Protein AF-A0A8T5AQG6-F1 (afdb_monomer_lite)

Secondary structure (DSSP, 8-state):
--PEEEEEEEEE--SSS---HHHHHHHHHHHHHS----HHHHTTEEEETTTTEEEETTEEEEEEEEEETTTTEEEEEEEEE-TTGGG--HHHHHHHHHHHHHHHHHH-SEEEEEETTEEEEEEEEEE-TTSS---TTPEEEETTSSS-EEEEHHHHHHHHHHHTHHHHHHTS---EEEEEE-STTSS--HHHHHHHHHHTTTEEEEEEE-GGGHHHHHHH-S--SSEEEEEEE-HHHHHHHHHHHHHHHHHTT-EEEEEEHHHHHHTTTSHHHHHHHHHHHHHHTT--SSEEE--HHHHTT--EEEE-----TT---EEEEEE---TT------EEEESS---EEETTEEE--HHHHHHHHHHHHHHTT--

Sequence (371 aa):
MSSYKTSLYVSKVELPIFPTRASVRKGVWESLKEIKLSENVQESIKFIEKTQNVIFNDTIIAFSVREIPEEKYYLVSFFPYGENTSIWTKRDNIKAMNDVINFCDVLGNELDVIVEEGILHFNRQYLDSKHVIDISDWDVSFSSINPPEKRDLKSVLEELRRSGYNYVIEKVPKGKNFQIFTQTYLRDRGPIELLKQFLRRFGKVEGPKSLITARELGEKIYDKENTIFIFVENEKMLEAWYKNLKIFFDSNRIATQYVMDRTIYEKIKLPGIQANFILEVMTKLGLKPIQLRPPENIIDSDGFLCLSSIESTTRRLFGALFTYAKEGLEIEEEVQIYQDVEFSIHEGTLEIPAKDIGLLSEKISKLIGKG

Foldseek 3Di:
DDWAFFQKWKFADPFPDQDDQVQQVVLQLVLLVPQDADPVQVVQWDADVVQSWIAGPNWIKDWHWDADVVRRMIMIGIATDDPCPVPQDPVNRVVNRVRSSVVVVRVPQWTWGQGPRGITIIGGDIHDPVNDDPLQQWWKWQVQAVPTDIGGPVVVVVVCVVVNLVSLVVLFAAAAEEAEEEPVPQPPCPLVVLVVVLCVVRHHYDDHDYPVCPLVVLVVDPPQLRYEYEYEEAPVVCVVSVPVVVVSCVVSLHHYHYDYSCCSVPPCVPSVSSSVRSCSSCVSSVHRRIDIGGDPVCQVPDFDQDADPDPDPPDPWRFGQGDHDDPPDPDDRDTDTDPPFDWDQDPNDIDTPPVRVVVVVVVVCVVVVPD

Radius of gyration: 27.0 Å; chains: 1; bounding box: 70×44×73 Å

pLDDT: mean 76.33, std 18.09, range [32.91, 96.56]

Structure (mmCIF, N/CA/C/O backbone):
data_AF-A0A8T5AQG6-F1
#
_entry.id   AF-A0A8T5AQG6-F1
#
loop_
_atom_site.group_PDB
_atom_site.id
_atom_site.type_symbol
_atom_site.label_atom_id
_atom_site.label_alt_id
_atom_site.label_comp_id
_atom_site.label_asym_id
_atom_site.label_entity_id
_atom_site.label_seq_id
_atom_site.pdbx_PDB_ins_code
_atom_site.Cartn_x
_atom_site.Cartn_y
_atom_site.Cartn_z
_atom_site.occupancy
_atom_site.B_iso_or_equiv
_atom_site.auth_seq_id
_atom_site.auth_comp_id
_atom_site.auth_asym_id
_atom_site.auth_atom_id
_atom_site.pdbx_PDB_model_num
ATOM 1 N N . MET A 1 1 ? -15.071 -20.548 20.346 1.00 47.03 1 MET A N 1
ATOM 2 C CA . MET A 1 1 ? -14.730 -19.675 19.203 1.00 47.03 1 MET A CA 1
ATOM 3 C C . MET A 1 1 ? -13.599 -18.768 19.653 1.00 47.03 1 MET A C 1
ATOM 5 O O . MET A 1 1 ? -13.740 -18.164 20.706 1.00 47.03 1 MET A O 1
ATOM 9 N N . SER A 1 2 ? -12.457 -18.760 18.964 1.00 52.31 2 SER A N 1
ATOM 10 C CA . SER A 1 2 ? -11.316 -17.917 19.345 1.00 52.31 2 SER A CA 1
ATOM 11 C C . SER A 1 2 ? -11.540 -16.495 18.838 1.00 52.31 2 SER A C 1
ATOM 13 O O . SER A 1 2 ? -11.579 -16.286 17.627 1.00 52.31 2 SER A O 1
ATOM 15 N N . SER A 1 3 ? -11.705 -15.535 19.742 1.00 65.25 3 SER A N 1
ATOM 16 C CA . SER A 1 3 ? -11.700 -14.117 19.398 1.00 65.25 3 SER A CA 1
ATOM 17 C C . SER A 1 3 ? -10.257 -13.631 19.222 1.00 65.25 3 SER A C 1
ATOM 19 O O . SER A 1 3 ? -9.355 -14.002 19.980 1.00 65.25 3 SER A O 1
ATOM 21 N N . TYR A 1 4 ? -10.009 -12.833 18.187 1.00 70.56 4 TYR A N 1
ATOM 22 C CA . TYR A 1 4 ? -8.706 -12.232 17.943 1.00 70.56 4 TYR A CA 1
ATOM 23 C C . TYR A 1 4 ? -8.518 -11.041 18.878 1.00 70.56 4 TYR A C 1
ATOM 25 O O . TYR A 1 4 ? -9.300 -10.087 18.881 1.00 70.56 4 TYR A O 1
ATOM 33 N N . LYS A 1 5 ? -7.451 -11.110 19.675 1.00 77.19 5 LYS A N 1
ATOM 34 C CA . LYS A 1 5 ? -7.019 -10.031 20.560 1.00 77.19 5 LYS A CA 1
ATOM 35 C C . LYS A 1 5 ? -6.560 -8.843 19.718 1.00 77.19 5 LYS A C 1
ATOM 37 O O . LYS A 1 5 ? -5.723 -9.013 18.833 1.00 77.19 5 LYS A O 1
ATOM 42 N N . THR A 1 6 ? -7.070 -7.650 20.006 1.00 79.38 6 THR A N 1
ATOM 43 C CA . THR A 1 6 ? -6.634 -6.416 19.332 1.00 79.38 6 THR A CA 1
ATOM 44 C C . THR A 1 6 ? -5.791 -5.553 20.265 1.00 79.38 6 THR A C 1
ATOM 46 O O . THR A 1 6 ? -5.700 -5.828 21.457 1.00 79.38 6 THR A O 1
ATOM 49 N N . SER A 1 7 ? -5.174 -4.499 19.748 1.00 86.56 7 SER A N 1
ATOM 50 C CA . SER A 1 7 ? -4.561 -3.435 20.551 1.00 86.56 7 SER A CA 1
ATOM 51 C C . SER A 1 7 ? -5.432 -2.172 20.600 1.00 86.56 7 SER A C 1
ATOM 53 O O . SER A 1 7 ? -4.920 -1.078 20.835 1.00 86.56 7 SER A O 1
ATOM 55 N N . LEU A 1 8 ? -6.738 -2.317 20.334 1.00 86.69 8 LEU A N 1
ATOM 56 C CA . LEU A 1 8 ? -7.714 -1.235 20.249 1.00 86.69 8 LEU A CA 1
ATOM 57 C C . LEU A 1 8 ? -8.625 -1.237 21.474 1.00 86.69 8 LEU A C 1
ATOM 59 O O . LEU A 1 8 ? -9.225 -2.253 21.817 1.00 86.69 8 LEU A O 1
ATOM 63 N N . TYR A 1 9 ? -8.786 -0.064 22.064 1.00 90.81 9 TYR A N 1
ATOM 64 C CA . TYR A 1 9 ? -9.699 0.214 23.154 1.00 90.81 9 TYR A CA 1
ATOM 65 C C . TYR A 1 9 ? -10.684 1.302 22.735 1.00 90.81 9 TYR A C 1
ATOM 67 O O . TYR A 1 9 ? -10.302 2.260 22.061 1.00 90.81 9 TYR A O 1
ATOM 75 N N . VAL A 1 10 ? -11.944 1.166 23.141 1.00 90.50 10 VAL A N 1
ATOM 76 C CA . VAL A 1 10 ? -13.032 2.070 22.749 1.00 90.50 10 VAL A CA 1
ATOM 77 C C . VAL A 1 10 ? -13.800 2.523 23.980 1.00 90.50 10 VAL A C 1
ATOM 79 O O . VAL A 1 10 ? -14.201 1.695 24.794 1.00 90.50 10 VAL A O 1
ATOM 82 N N . SER A 1 11 ? -14.026 3.829 24.095 1.00 95.50 11 SER A N 1
ATOM 83 C CA . SER A 1 11 ? -14.879 4.430 25.123 1.00 95.50 11 SER A CA 1
ATOM 84 C C . SER A 1 11 ? -15.993 5.210 24.449 1.00 95.50 11 SER A C 1
ATOM 86 O O . SER A 1 11 ? -15.719 6.073 23.614 1.00 95.50 11 SER A O 1
ATOM 88 N N . LYS A 1 12 ? -17.242 4.958 24.844 1.00 94.00 12 LYS A N 1
ATOM 89 C CA . LYS A 1 12 ? -18.345 5.886 24.576 1.00 94.00 12 LYS A CA 1
ATOM 90 C C . LYS A 1 12 ? -18.238 7.050 25.559 1.00 94.00 12 LYS A C 1
ATOM 92 O O . LYS A 1 12 ? -17.907 6.844 26.724 1.00 94.00 12 LYS A O 1
ATOM 97 N N . VAL A 1 13 ? -18.462 8.271 25.097 1.00 91.31 13 VAL A N 1
ATOM 98 C CA . VAL A 1 13 ? -18.386 9.483 25.910 1.00 91.31 13 VAL A CA 1
ATOM 99 C C . VAL A 1 13 ? -19.766 9.770 26.473 1.00 91.31 13 VAL A C 1
ATOM 101 O O . VAL A 1 13 ? -20.654 10.272 25.783 1.00 91.31 13 VAL A O 1
ATOM 104 N N . GLU A 1 14 ? -19.927 9.442 27.750 1.00 91.12 14 GLU A N 1
ATOM 105 C CA . GLU A 1 14 ? -21.141 9.712 28.531 1.00 91.12 14 GLU A CA 1
ATOM 106 C C . GLU A 1 14 ? -21.022 10.996 29.367 1.00 91.12 14 GLU A C 1
ATOM 108 O O . GLU A 1 14 ? -21.952 11.381 30.074 1.00 91.12 14 GLU A O 1
ATOM 113 N N . LEU A 1 15 ? -19.883 11.686 29.263 1.00 89.94 15 LEU A N 1
ATOM 114 C CA . LEU A 1 15 ? -19.614 12.920 29.989 1.00 89.94 15 LEU A CA 1
ATOM 115 C C . LEU A 1 15 ? -20.463 14.092 29.454 1.00 89.94 15 LEU A C 1
ATOM 117 O O . LEU A 1 15 ? -20.756 14.147 28.254 1.00 89.94 15 LEU A O 1
ATOM 121 N N . PRO A 1 16 ? -20.830 15.066 30.314 1.00 86.94 16 PRO A N 1
ATOM 122 C CA . PRO A 1 16 ? -21.626 16.230 29.909 1.00 86.94 16 PRO A CA 1
ATOM 123 C C . PRO A 1 16 ? -20.938 17.098 28.851 1.00 86.94 16 PRO A C 1
ATOM 125 O O . PRO A 1 16 ? -21.599 17.712 28.015 1.00 86.94 16 PRO A O 1
ATOM 128 N N . ILE A 1 17 ? -19.607 17.149 28.907 1.00 89.81 17 ILE A N 1
ATOM 129 C CA . ILE A 1 17 ? -18.745 17.869 27.978 1.00 89.81 17 ILE A CA 1
ATOM 130 C C . ILE A 1 17 ? -17.865 16.831 27.295 1.00 89.81 17 ILE A C 1
ATOM 132 O O . ILE A 1 17 ? -17.300 15.964 27.959 1.00 89.81 17 ILE A O 1
ATOM 136 N N . PHE A 1 18 ? -17.765 16.916 25.970 1.00 89.94 18 PHE A N 1
ATOM 137 C CA . PHE A 1 18 ? -16.863 16.067 25.204 1.00 89.94 18 PHE A CA 1
ATOM 138 C C . PHE A 1 18 ? -15.417 16.525 25.471 1.00 89.94 18 PHE A C 1
ATOM 140 O O . PHE A 1 18 ? -15.099 17.666 25.121 1.00 89.94 18 PHE A O 1
ATOM 147 N N . PRO A 1 19 ? -14.560 15.699 26.106 1.00 92.12 19 PRO A N 1
ATOM 148 C CA . PRO A 1 19 ? -13.190 16.094 26.429 1.00 92.12 19 PRO A CA 1
ATOM 149 C C . PRO A 1 19 ? -12.399 16.440 25.170 1.00 92.12 19 PRO A C 1
ATOM 151 O O . PRO A 1 19 ? -12.759 16.037 24.071 1.00 92.12 19 PRO A O 1
ATOM 154 N N . THR A 1 20 ? -11.285 17.156 25.302 1.00 92.19 20 THR A N 1
ATOM 155 C CA . THR A 1 20 ? -10.389 17.355 24.151 1.00 92.19 20 THR A CA 1
ATOM 156 C C . THR A 1 20 ? -9.493 16.136 23.935 1.00 92.19 20 THR A C 1
ATOM 158 O O . THR A 1 20 ? -8.996 15.539 24.893 1.00 92.19 20 THR A O 1
ATOM 161 N N . ARG A 1 21 ? -9.148 15.822 22.678 1.00 90.56 21 ARG A N 1
ATOM 162 C CA . ARG A 1 21 ? -8.172 14.763 22.350 1.00 90.56 21 ARG A CA 1
ATOM 163 C C . ARG A 1 21 ? -6.853 14.876 23.125 1.00 90.56 21 ARG A C 1
ATOM 165 O O . ARG A 1 21 ? -6.252 13.861 23.472 1.00 90.56 21 ARG A O 1
ATOM 172 N N . ALA A 1 22 ? -6.378 16.098 23.377 1.00 91.75 22 ALA A N 1
ATOM 173 C CA . ALA A 1 22 ? -5.156 16.341 24.144 1.00 91.75 22 ALA A CA 1
ATOM 174 C C . ALA A 1 22 ? -5.314 15.947 25.623 1.00 91.75 22 ALA A C 1
ATOM 176 O O . ALA A 1 22 ? -4.415 15.309 26.172 1.00 91.75 22 ALA A O 1
ATOM 177 N N . SER A 1 23 ? -6.462 16.275 26.229 1.00 94.38 23 SER A N 1
ATOM 178 C CA . SER A 1 23 ? -6.827 15.860 27.589 1.00 94.38 23 SER A CA 1
ATOM 179 C C . SER A 1 23 ? -6.867 14.335 27.697 1.00 94.38 23 SER A C 1
ATOM 181 O O . SER A 1 23 ? -6.149 13.758 28.511 1.00 94.38 23 SER A O 1
ATOM 183 N N . VAL A 1 24 ? -7.575 13.666 26.778 1.00 94.19 24 VAL A N 1
ATOM 184 C CA . VAL A 1 24 ? -7.670 12.195 26.752 1.00 94.19 24 VAL A CA 1
ATOM 185 C C . VAL A 1 24 ? -6.303 11.545 26.548 1.00 94.19 24 VAL A C 1
ATOM 187 O O . VAL A 1 24 ? -5.961 10.606 27.257 1.00 94.19 24 VAL A O 1
ATOM 190 N N . ARG A 1 25 ? -5.473 12.054 25.627 1.00 94.44 25 ARG A N 1
ATOM 191 C CA . ARG A 1 25 ? -4.113 11.528 25.414 1.00 94.44 25 ARG A CA 1
ATOM 192 C C . ARG A 1 25 ? -3.256 11.624 26.675 1.00 94.44 25 ARG A C 1
ATOM 194 O O . ARG A 1 25 ? -2.528 10.680 26.978 1.00 94.44 25 ARG A O 1
ATOM 201 N N . LYS A 1 26 ? -3.325 12.750 27.388 1.00 94.69 26 LYS A N 1
ATOM 202 C CA . LYS A 1 26 ? -2.622 12.926 28.661 1.00 94.69 26 LYS A CA 1
ATOM 203 C C . LYS A 1 26 ? -3.157 11.953 29.712 1.00 94.69 26 LYS A C 1
ATOM 205 O O . LYS A 1 26 ? -2.353 11.282 30.342 1.00 94.69 26 LYS A O 1
ATOM 210 N N . GLY A 1 27 ? -4.478 11.835 29.843 1.00 95.31 27 GLY A N 1
ATOM 211 C CA . GLY A 1 27 ? -5.114 10.891 30.760 1.00 95.31 27 GLY A CA 1
ATOM 212 C C . GLY A 1 27 ? -4.666 9.452 30.504 1.00 95.31 27 GLY A C 1
ATOM 213 O O . GLY A 1 27 ? -4.235 8.786 31.434 1.00 95.31 27 GLY A O 1
ATOM 214 N N . VAL A 1 28 ? -4.661 9.000 29.241 1.00 95.06 28 VAL A N 1
ATOM 215 C CA . VAL A 1 28 ? -4.150 7.668 28.868 1.00 95.06 28 VAL A CA 1
ATOM 216 C C . VAL A 1 28 ? -2.712 7.494 29.353 1.00 95.06 28 VAL A C 1
ATOM 218 O O . VAL A 1 28 ? -2.409 6.484 29.973 1.00 95.06 28 VAL A O 1
ATOM 221 N N . TRP A 1 29 ? -1.829 8.471 29.114 1.00 95.62 29 TRP A N 1
ATOM 222 C CA . TRP A 1 29 ? -0.434 8.392 29.564 1.00 95.62 29 TRP A CA 1
ATOM 223 C C . TRP A 1 29 ? -0.300 8.252 31.084 1.00 95.62 29 TRP A C 1
ATOM 225 O O . TRP A 1 29 ? 0.496 7.442 31.552 1.00 95.62 29 TRP A O 1
ATOM 235 N N . GLU A 1 30 ? -1.074 9.019 31.851 1.00 93.31 30 GLU A N 1
ATOM 236 C CA . GLU A 1 30 ? -1.067 8.923 33.312 1.00 93.31 30 GLU A CA 1
ATOM 237 C C . GLU A 1 30 ? -1.616 7.569 33.784 1.00 93.31 30 GLU A C 1
ATOM 239 O O . GLU A 1 30 ? -0.948 6.891 34.563 1.00 93.31 30 GLU A O 1
ATOM 244 N N . SER A 1 31 ? -2.735 7.102 33.218 1.00 91.44 31 SER A N 1
ATOM 245 C CA . SER A 1 31 ? -3.301 5.783 33.525 1.00 91.44 31 SER A CA 1
ATOM 246 C C . SER A 1 31 ? -2.310 4.646 33.264 1.00 91.44 31 SER A C 1
ATOM 248 O O . SER A 1 31 ? -2.243 3.706 34.050 1.00 91.44 31 SER A O 1
ATOM 250 N N . LEU A 1 32 ? -1.494 4.731 32.203 1.00 91.00 32 LEU A N 1
ATOM 251 C CA . LEU A 1 32 ? -0.461 3.728 31.914 1.00 91.00 32 LEU A CA 1
ATOM 252 C C . LEU A 1 32 ? 0.620 3.648 33.002 1.00 91.00 32 LEU A C 1
ATOM 254 O O . LEU A 1 32 ? 1.150 2.566 33.250 1.00 91.00 32 LEU A O 1
ATOM 258 N N . LYS A 1 33 ? 0.961 4.770 33.645 1.00 87.44 33 LYS A N 1
ATOM 259 C CA . LYS A 1 33 ? 1.972 4.816 34.715 1.00 87.44 33 LYS A CA 1
ATOM 260 C C . LYS A 1 33 ? 1.443 4.290 36.048 1.00 87.44 33 LYS A C 1
ATOM 262 O O . LYS A 1 33 ? 2.229 3.839 36.877 1.00 87.44 33 LYS A O 1
ATOM 267 N N . GLU A 1 34 ? 0.131 4.344 36.247 1.00 81.88 34 GLU A N 1
ATOM 268 C CA . GLU A 1 34 ? -0.536 3.925 37.483 1.00 81.88 34 GLU A CA 1
ATOM 269 C C . GLU A 1 34 ? -0.945 2.444 37.492 1.00 81.88 34 GLU A C 1
ATOM 271 O O . GLU A 1 34 ? -1.452 1.952 38.506 1.00 81.88 34 GLU A O 1
ATOM 276 N N . ILE A 1 35 ? -0.713 1.708 36.396 1.00 75.44 35 ILE A N 1
ATOM 277 C CA . ILE A 1 35 ? -1.073 0.289 36.302 1.00 75.44 35 ILE A CA 1
ATOM 278 C C . ILE A 1 35 ? -0.371 -0.496 37.417 1.00 75.44 35 ILE A C 1
ATOM 280 O O . ILE A 1 35 ? 0.857 -0.591 37.479 1.00 75.44 35 ILE A O 1
ATOM 284 N N . LYS A 1 36 ? -1.175 -1.107 38.293 1.00 64.31 36 LYS A N 1
ATOM 285 C CA . LYS A 1 36 ? -0.692 -2.012 39.339 1.00 64.31 36 LYS A CA 1
ATOM 286 C C . LYS A 1 36 ? -0.349 -3.358 38.717 1.00 64.31 36 LYS A C 1
ATOM 288 O O . LYS A 1 36 ? -1.238 -4.128 38.364 1.00 64.31 36 LYS A O 1
ATOM 293 N N . LEU A 1 37 ? 0.941 -3.641 38.608 1.00 66.06 37 LEU A N 1
ATOM 294 C CA . LEU A 1 37 ? 1.459 -4.877 38.031 1.00 66.06 37 LEU A CA 1
ATOM 295 C C . LEU A 1 37 ? 2.129 -5.730 39.103 1.00 66.06 37 LEU A C 1
ATOM 297 O O . LEU A 1 37 ? 2.556 -5.224 40.138 1.00 66.06 37 LEU A O 1
ATOM 301 N N . SER A 1 38 ? 2.216 -7.039 38.865 1.00 60.12 38 SER A N 1
ATOM 302 C CA . SER A 1 38 ? 3.092 -7.890 39.671 1.00 60.12 38 SER A CA 1
ATOM 303 C C . SER A 1 38 ? 4.549 -7.460 39.466 1.00 60.12 38 SER A C 1
ATOM 305 O O . SER A 1 38 ? 4.914 -7.041 38.366 1.00 60.12 38 SER A O 1
ATOM 307 N N . GLU A 1 39 ? 5.383 -7.576 40.505 1.00 57.91 39 GLU A N 1
ATOM 308 C CA . GLU A 1 39 ? 6.776 -7.082 40.498 1.00 57.91 39 GLU A CA 1
ATOM 309 C C . GLU A 1 39 ? 7.557 -7.539 39.248 1.00 57.91 39 GLU A C 1
ATOM 311 O O . GLU A 1 39 ? 8.177 -6.723 38.569 1.00 57.91 39 GLU A O 1
ATOM 316 N N . ASN A 1 40 ? 7.407 -8.807 38.845 1.00 58.62 40 ASN A N 1
ATOM 317 C CA . ASN A 1 40 ? 8.068 -9.377 37.660 1.00 58.62 40 ASN A CA 1
ATOM 318 C C . ASN A 1 40 ? 7.657 -8.717 36.324 1.00 58.62 40 ASN A C 1
ATOM 320 O O . ASN A 1 40 ? 8.445 -8.658 35.382 1.00 58.62 40 ASN A O 1
ATOM 324 N N . VAL A 1 41 ? 6.412 -8.247 36.204 1.00 63.72 41 VAL A N 1
ATOM 325 C CA . VAL A 1 41 ? 5.905 -7.594 34.983 1.00 63.72 41 VAL A CA 1
ATOM 326 C C . VAL A 1 41 ? 6.256 -6.106 34.989 1.00 63.72 41 VAL A C 1
ATOM 328 O O . VAL A 1 41 ? 6.530 -5.529 33.938 1.00 63.72 41 VAL A O 1
ATOM 331 N N . GLN A 1 42 ? 6.321 -5.500 36.175 1.00 62.28 42 GLN A N 1
ATOM 332 C CA . GLN A 1 42 ? 6.695 -4.102 36.350 1.00 62.28 42 GLN A CA 1
ATOM 333 C C . GLN A 1 42 ? 8.152 -3.836 35.938 1.00 62.28 42 GLN A C 1
ATOM 335 O O . GLN A 1 42 ? 8.424 -2.827 35.292 1.00 62.28 42 GLN A O 1
ATOM 340 N N . GLU A 1 43 ? 9.074 -4.771 36.197 1.00 62.53 43 GLU A N 1
ATOM 341 C CA . GLU A 1 43 ? 10.467 -4.689 35.716 1.00 62.53 43 GLU A CA 1
ATOM 342 C C . GLU A 1 43 ? 10.592 -4.732 34.180 1.00 62.53 43 GLU A C 1
ATOM 344 O O . GLU A 1 43 ? 11.587 -4.270 33.612 1.00 62.53 43 GLU A O 1
ATOM 349 N N . SER A 1 44 ? 9.571 -5.255 33.494 1.00 71.88 44 SER A N 1
ATOM 350 C CA . SER A 1 44 ? 9.547 -5.429 32.036 1.00 71.88 44 SER A CA 1
ATOM 351 C C . SER A 1 44 ? 9.027 -4.199 31.281 1.00 71.88 44 SER A C 1
ATOM 353 O O . SER A 1 44 ? 9.088 -4.175 30.049 1.00 71.88 44 SER A O 1
ATOM 355 N N . ILE A 1 45 ? 8.518 -3.185 31.994 1.00 85.88 45 ILE A N 1
ATOM 356 C CA . ILE A 1 45 ? 7.930 -1.970 31.418 1.00 85.88 45 ILE A CA 1
ATOM 357 C C . ILE A 1 45 ? 8.793 -0.756 31.756 1.00 85.88 45 ILE A C 1
ATOM 359 O O . ILE A 1 45 ? 9.090 -0.481 32.915 1.00 85.88 45 ILE A O 1
ATOM 363 N N . LYS A 1 46 ? 9.167 0.019 30.734 1.00 89.44 46 LYS A N 1
ATOM 364 C CA . LYS A 1 46 ? 9.834 1.321 30.911 1.00 89.44 46 LYS A CA 1
ATOM 365 C C . LYS A 1 46 ? 9.058 2.412 30.191 1.00 89.44 46 LYS A C 1
ATOM 367 O O . LYS A 1 46 ? 8.500 2.175 29.126 1.00 89.44 46 LYS A O 1
ATOM 372 N N . PHE A 1 47 ? 9.077 3.624 30.731 1.00 90.62 47 PHE A N 1
ATOM 373 C CA . PHE A 1 47 ? 8.381 4.774 30.157 1.00 90.62 47 PHE A CA 1
ATOM 374 C C . PHE A 1 47 ? 9.381 5.778 29.573 1.00 90.62 47 PHE A C 1
ATOM 376 O O . PHE A 1 47 ? 10.357 6.155 30.222 1.00 90.62 47 PHE A O 1
ATOM 383 N N . ILE A 1 48 ? 9.142 6.220 28.337 1.00 90.44 48 ILE A N 1
ATOM 384 C CA . ILE A 1 48 ? 9.899 7.280 27.664 1.00 90.44 48 ILE A CA 1
ATOM 385 C C . ILE A 1 48 ? 9.060 8.562 27.705 1.00 90.44 48 ILE A C 1
ATOM 387 O O . ILE A 1 48 ? 8.297 8.844 26.782 1.00 90.44 48 ILE A O 1
ATOM 391 N N . GLU A 1 49 ? 9.219 9.358 28.765 1.00 88.50 49 GLU A N 1
ATOM 392 C CA . GLU A 1 49 ? 8.401 10.560 29.025 1.00 88.50 49 GLU A CA 1
ATOM 393 C C . GLU A 1 49 ? 8.388 11.558 27.859 1.00 88.50 49 GLU A C 1
ATOM 395 O O . GLU A 1 49 ? 7.337 12.069 27.479 1.00 88.50 49 GLU A O 1
ATOM 400 N N . LYS A 1 50 ? 9.548 11.799 27.231 1.00 87.44 50 LYS A N 1
ATOM 401 C CA . LYS A 1 50 ? 9.686 12.790 26.149 1.00 87.44 50 LYS A CA 1
ATOM 402 C C . LYS A 1 50 ? 8.764 12.504 24.961 1.00 87.44 50 LYS A C 1
ATOM 404 O O . LYS A 1 50 ? 8.306 13.437 24.308 1.00 87.44 50 LYS A O 1
ATOM 409 N N . THR A 1 51 ? 8.541 11.230 24.654 1.00 85.56 51 THR A N 1
ATOM 410 C CA . THR A 1 51 ? 7.745 10.798 23.498 1.00 85.56 51 THR A CA 1
ATOM 411 C C . THR A 1 51 ? 6.426 10.148 23.899 1.00 85.56 51 THR A C 1
ATOM 413 O O . THR A 1 51 ? 5.644 9.811 23.016 1.00 85.56 51 THR A O 1
ATOM 416 N N . GLN A 1 52 ? 6.169 9.986 25.203 1.00 89.94 52 GLN A N 1
ATOM 417 C CA . GLN A 1 52 ? 5.046 9.219 25.748 1.00 89.94 52 GLN A CA 1
ATOM 418 C C . GLN A 1 52 ? 4.962 7.809 25.142 1.00 89.94 52 GLN A C 1
ATOM 420 O O . GLN A 1 52 ? 3.900 7.362 24.711 1.00 89.94 52 GLN A O 1
ATOM 425 N N . ASN A 1 53 ? 6.106 7.126 25.065 1.00 92.19 53 ASN A N 1
ATOM 426 C CA . ASN A 1 53 ? 6.180 5.745 24.589 1.00 92.19 53 ASN A CA 1
ATOM 427 C C . ASN A 1 53 ? 6.456 4.792 25.749 1.00 92.19 53 ASN A C 1
ATOM 429 O O . ASN A 1 53 ? 7.125 5.152 26.718 1.00 92.19 53 ASN A O 1
ATOM 433 N N . VAL A 1 54 ? 6.006 3.554 25.603 1.00 92.00 54 VAL A N 1
ATOM 434 C CA . VAL A 1 54 ? 6.293 2.453 26.523 1.00 92.00 54 VAL A CA 1
ATOM 435 C C . VAL A 1 54 ? 7.350 1.547 25.895 1.00 92.00 54 VAL A C 1
ATOM 437 O O . VAL A 1 54 ? 7.351 1.355 24.688 1.00 92.00 54 VAL A O 1
ATOM 440 N N . ILE A 1 55 ? 8.265 0.986 26.675 1.00 91.81 55 ILE A N 1
ATOM 441 C CA . ILE A 1 55 ? 9.142 -0.109 26.251 1.00 91.81 55 ILE A CA 1
ATOM 442 C C . ILE A 1 55 ? 8.659 -1.370 26.955 1.00 91.81 55 ILE A C 1
ATOM 444 O O . ILE A 1 55 ? 8.597 -1.383 28.182 1.00 91.81 55 ILE A O 1
ATOM 448 N N . PHE A 1 56 ? 8.357 -2.412 26.185 1.00 91.00 56 PHE A N 1
ATOM 449 C CA . PHE A 1 56 ? 7.948 -3.725 26.678 1.00 91.00 56 PHE A CA 1
ATOM 450 C C . PHE A 1 56 ? 8.655 -4.817 25.867 1.00 91.00 56 PHE A C 1
ATOM 452 O O . PHE A 1 56 ? 8.588 -4.803 24.639 1.00 91.00 56 PHE A O 1
ATOM 459 N N . ASN A 1 57 ? 9.363 -5.743 26.526 1.00 88.62 57 ASN A N 1
ATOM 460 C CA . ASN A 1 57 ? 10.168 -6.794 25.869 1.00 88.62 57 ASN A CA 1
ATOM 461 C C . ASN A 1 57 ? 11.117 -6.267 24.766 1.00 88.62 57 ASN A C 1
ATOM 463 O O . ASN A 1 57 ? 11.235 -6.851 23.681 1.00 88.62 57 ASN A O 1
ATOM 467 N N . ASP A 1 58 ? 11.772 -5.132 25.033 1.00 86.56 58 ASP A N 1
ATOM 468 C CA . ASP A 1 58 ? 12.635 -4.381 24.101 1.00 86.56 58 ASP A CA 1
ATOM 469 C C . ASP A 1 58 ? 11.925 -3.783 22.871 1.00 86.56 58 ASP A C 1
ATOM 471 O O . ASP A 1 58 ? 12.567 -3.165 22.021 1.00 86.56 58 ASP A O 1
ATOM 475 N N . THR A 1 59 ? 10.604 -3.921 22.771 1.00 88.00 59 THR A N 1
ATOM 476 C CA . THR A 1 59 ? 9.786 -3.272 21.746 1.00 88.00 59 THR A CA 1
ATOM 477 C C . THR A 1 59 ? 9.297 -1.927 22.277 1.00 88.00 59 THR A C 1
ATOM 479 O O . THR A 1 59 ? 8.684 -1.851 23.341 1.00 88.00 59 THR A O 1
ATOM 482 N N . ILE A 1 60 ? 9.558 -0.848 21.535 1.00 91.44 60 ILE A N 1
ATOM 483 C CA . ILE A 1 60 ? 8.957 0.456 21.825 1.00 91.44 60 ILE A CA 1
ATOM 484 C C . ILE A 1 60 ? 7.517 0.423 21.307 1.00 91.44 60 ILE A C 1
ATOM 486 O O . ILE A 1 60 ? 7.267 0.071 20.157 1.00 91.44 60 ILE A O 1
ATOM 490 N N . ILE A 1 61 ? 6.569 0.793 22.152 1.00 90.88 61 ILE A N 1
ATOM 491 C CA . ILE A 1 61 ? 5.137 0.826 21.893 1.00 90.88 61 ILE A CA 1
ATOM 492 C C . ILE A 1 61 ? 4.691 2.279 22.001 1.00 90.88 61 ILE A C 1
ATOM 494 O O . ILE A 1 61 ? 4.871 2.931 23.033 1.00 90.88 61 ILE A O 1
ATOM 498 N N . ALA A 1 62 ? 4.108 2.784 20.923 1.00 89.31 62 ALA A N 1
ATOM 499 C CA . ALA A 1 62 ? 3.431 4.069 20.905 1.00 89.31 62 ALA A CA 1
ATOM 500 C C . ALA A 1 62 ? 1.916 3.855 20.972 1.00 89.31 62 ALA A C 1
ATOM 502 O O . ALA A 1 62 ? 1.405 2.761 20.713 1.00 89.31 62 ALA A O 1
ATOM 503 N N . PHE A 1 63 ? 1.189 4.921 21.298 1.00 91.00 63 PHE A N 1
ATOM 504 C CA . PHE A 1 63 ? -0.266 4.915 21.259 1.00 91.00 63 PHE A CA 1
ATOM 505 C C . PHE A 1 63 ? -0.821 6.154 20.560 1.00 91.00 63 PHE A C 1
ATOM 507 O O . PHE A 1 63 ? -0.228 7.241 20.575 1.00 91.00 63 PHE A O 1
ATOM 514 N N . SER A 1 64 ? -1.988 5.980 19.950 1.00 87.00 64 SER A N 1
ATOM 515 C CA . SER A 1 64 ? -2.769 7.041 19.319 1.00 87.00 64 SER A CA 1
ATOM 516 C C . SER A 1 64 ? -4.125 7.151 19.996 1.00 87.00 64 SER A C 1
ATOM 518 O O . SER A 1 64 ? -4.687 6.143 20.417 1.00 87.00 64 SER A O 1
ATOM 520 N N . VAL A 1 65 ? -4.634 8.380 20.074 1.00 84.56 65 VAL A N 1
ATOM 521 C CA . VAL A 1 65 ? -5.988 8.683 20.539 1.00 84.56 65 VAL A CA 1
ATOM 522 C C . VAL A 1 65 ? -6.734 9.342 19.390 1.00 84.56 65 VAL A C 1
ATOM 524 O O . VAL A 1 65 ? -6.263 10.342 18.845 1.00 84.56 65 VAL A O 1
ATOM 527 N N . ARG A 1 66 ? -7.890 8.792 19.023 1.00 79.62 66 ARG A N 1
ATOM 528 C CA . ARG A 1 66 ? -8.767 9.324 17.975 1.00 79.62 66 ARG A CA 1
ATOM 529 C C . ARG A 1 66 ? -10.152 9.581 18.549 1.00 79.62 66 ARG A C 1
ATOM 531 O O . ARG A 1 66 ? -10.665 8.752 19.289 1.00 79.62 66 ARG A O 1
ATOM 538 N N . GLU A 1 67 ? -10.741 10.711 18.188 1.00 81.19 67 GLU A N 1
ATOM 539 C CA . GLU A 1 67 ? -12.125 11.049 18.521 1.00 81.19 67 GLU A CA 1
ATOM 540 C C . GLU A 1 67 ? -13.044 10.825 17.323 1.00 81.19 67 GLU A C 1
ATOM 542 O O . GLU A 1 67 ? -12.630 11.014 16.177 1.00 81.19 67 GLU A O 1
ATOM 547 N N . ILE A 1 68 ? -14.275 10.412 17.613 1.00 76.38 68 ILE A N 1
ATOM 548 C CA . ILE A 1 68 ? -15.399 10.324 16.677 1.00 76.38 68 ILE A CA 1
ATOM 549 C C . ILE A 1 68 ? -16.557 11.088 17.339 1.00 76.38 68 ILE A C 1
ATOM 551 O O . ILE A 1 68 ? -17.361 10.483 18.057 1.00 76.38 68 ILE A O 1
ATOM 555 N N . PRO A 1 69 ? -16.588 12.429 17.218 1.00 73.62 69 PRO A N 1
ATOM 556 C CA . PRO A 1 69 ? -17.520 13.269 17.969 1.00 73.62 69 PRO A CA 1
ATOM 557 C C . PRO A 1 69 ? -18.995 12.968 17.680 1.00 73.62 69 PRO A C 1
ATOM 559 O O . PRO A 1 69 ? -19.818 13.023 18.591 1.00 73.62 69 PRO A O 1
ATOM 562 N N . GLU A 1 70 ? -19.328 12.616 16.437 1.00 70.62 70 GLU A N 1
ATOM 563 C CA . GLU A 1 70 ? -20.696 12.357 15.971 1.00 70.62 70 GLU A CA 1
ATOM 564 C C . GLU A 1 70 ? -21.322 11.154 16.676 1.00 70.62 70 GLU A C 1
ATOM 566 O O . GLU A 1 70 ? -22.494 11.171 17.048 1.00 70.62 70 GLU A O 1
ATOM 571 N N . GLU A 1 71 ? -20.515 10.123 16.903 1.00 71.62 71 GLU A N 1
ATOM 572 C CA . GLU A 1 71 ? -20.925 8.903 17.593 1.00 71.62 71 GLU A CA 1
ATOM 573 C C . GLU A 1 71 ? -20.595 8.948 19.093 1.00 71.62 71 GLU A C 1
ATOM 575 O O . GLU A 1 71 ? -20.909 8.023 19.842 1.00 71.62 71 GLU A O 1
ATOM 580 N N . LYS A 1 72 ? -19.979 10.049 19.545 1.00 87.56 72 LYS A N 1
ATOM 581 C CA . LYS A 1 72 ? -19.456 10.239 20.896 1.00 87.56 72 LYS A CA 1
ATOM 582 C C . LYS A 1 72 ? -18.513 9.110 21.320 1.00 87.56 72 LYS A C 1
ATOM 584 O O . LYS A 1 72 ? -18.675 8.561 22.405 1.00 87.56 72 LYS A O 1
ATOM 589 N N . TYR A 1 73 ? -17.516 8.772 20.504 1.00 87.56 73 TYR A N 1
ATOM 590 C CA . TYR A 1 73 ? -16.505 7.769 20.861 1.00 87.56 73 TYR A CA 1
ATOM 591 C C . TYR A 1 73 ? -15.089 8.334 20.925 1.00 87.56 73 TYR A C 1
ATOM 593 O O . TYR A 1 73 ? -14.708 9.236 20.177 1.00 87.56 73 TYR A O 1
ATOM 601 N N . TYR A 1 74 ? -14.285 7.707 21.779 1.00 89.19 74 TYR A N 1
ATOM 602 C CA . TYR A 1 74 ? -12.834 7.736 21.719 1.00 89.19 74 TYR A CA 1
ATOM 603 C C . TYR A 1 74 ? -12.280 6.351 21.412 1.00 89.19 74 TYR A C 1
ATOM 605 O O . TYR A 1 74 ? -12.750 5.343 21.940 1.00 89.19 74 TYR A O 1
ATOM 613 N N . LEU A 1 75 ? -11.228 6.327 20.600 1.00 84.88 75 LEU A N 1
ATOM 614 C CA . LEU A 1 75 ? -10.440 5.148 20.279 1.00 84.88 75 LEU A CA 1
ATOM 615 C C . LEU A 1 75 ? -9.012 5.345 20.789 1.00 84.88 75 LEU A C 1
ATOM 617 O O . LEU A 1 75 ? -8.396 6.377 20.511 1.00 84.88 75 LEU A O 1
ATOM 621 N N . VAL A 1 76 ? -8.470 4.342 21.473 1.00 87.00 76 VAL A N 1
ATOM 622 C CA . VAL A 1 76 ? -7.058 4.272 21.864 1.00 87.00 76 VAL A CA 1
ATOM 623 C C . VAL A 1 76 ? -6.449 3.031 21.231 1.00 87.00 76 VAL A C 1
ATOM 625 O O . VAL A 1 76 ? -6.920 1.922 21.459 1.00 87.00 76 VAL A O 1
ATOM 628 N N . SER A 1 77 ? -5.408 3.208 20.423 1.00 88.19 77 SER A N 1
ATOM 629 C CA . SER A 1 77 ? -4.729 2.100 19.746 1.00 88.19 77 SER A CA 1
ATOM 630 C C . SER A 1 77 ? -3.248 2.070 20.089 1.00 88.19 77 SER A C 1
ATOM 632 O O . SER A 1 77 ? -2.575 3.092 19.924 1.00 88.19 77 SER A O 1
ATOM 634 N N . PHE A 1 78 ? -2.735 0.902 20.470 1.00 85.06 78 PHE A N 1
ATOM 635 C CA . PHE A 1 78 ? -1.308 0.664 20.696 1.00 85.06 78 PHE A CA 1
ATOM 636 C C . PHE A 1 78 ? -0.667 0.008 19.474 1.00 85.06 78 PHE A C 1
ATOM 638 O O . PHE A 1 78 ? -1.267 -0.858 18.832 1.00 85.06 78 PHE A O 1
ATOM 645 N N . PHE A 1 79 ? 0.550 0.418 19.135 1.00 84.00 79 PHE A N 1
ATOM 646 C CA . PHE A 1 79 ? 1.265 -0.085 17.964 1.00 84.00 79 PHE A CA 1
ATOM 647 C C . PHE A 1 79 ? 2.779 -0.030 18.180 1.00 84.00 79 PHE A C 1
ATOM 649 O O . PHE A 1 79 ? 3.265 0.798 18.958 1.00 84.00 79 PHE A O 1
ATOM 656 N N . PRO A 1 80 ? 3.546 -0.904 17.507 1.00 82.50 80 PRO A N 1
ATOM 657 C CA . PRO A 1 80 ? 4.984 -0.911 17.671 1.00 82.50 80 PRO A CA 1
ATOM 658 C C . PRO A 1 80 ? 5.585 0.315 16.974 1.00 82.50 80 PRO A C 1
ATOM 660 O O . PRO A 1 80 ? 5.154 0.719 15.893 1.00 82.50 80 PRO A O 1
ATOM 663 N N . TYR A 1 81 ? 6.588 0.912 17.603 1.00 80.06 81 TYR A N 1
ATOM 664 C CA . TYR A 1 81 ? 7.281 2.105 17.139 1.00 80.06 81 TYR A CA 1
ATOM 665 C C . TYR A 1 81 ? 8.781 1.827 17.043 1.00 80.06 81 TYR A C 1
ATOM 667 O O . TYR A 1 81 ? 9.355 1.100 17.849 1.00 80.06 81 TYR A O 1
ATOM 675 N N . GLY A 1 82 ? 9.443 2.413 16.053 1.00 75.25 82 GLY A N 1
ATOM 676 C CA . GLY A 1 82 ? 10.886 2.300 15.903 1.00 75.25 82 GLY A CA 1
ATOM 677 C C . GLY A 1 82 ? 11.412 3.363 14.957 1.00 75.25 82 GLY A C 1
ATOM 678 O O . GLY A 1 82 ? 10.787 3.659 13.943 1.00 75.25 82 GLY A O 1
ATOM 679 N N . GLU A 1 83 ? 12.581 3.922 15.263 1.00 58.31 83 GLU A N 1
ATOM 680 C CA . GLU A 1 83 ? 13.204 4.956 14.424 1.00 58.31 83 GLU A CA 1
ATOM 681 C C . GLU A 1 83 ? 13.634 4.422 13.043 1.00 58.31 83 GLU A C 1
ATOM 683 O O . GLU A 1 83 ? 13.860 5.203 12.127 1.00 58.31 83 GLU A O 1
ATOM 688 N N . ASN A 1 84 ? 13.678 3.094 12.861 1.00 59.28 84 ASN A N 1
ATOM 689 C CA . ASN A 1 84 ? 14.026 2.431 11.603 1.00 59.28 84 ASN A CA 1
ATOM 690 C C . ASN A 1 84 ? 13.079 1.254 11.282 1.00 59.28 84 ASN A C 1
ATOM 692 O O . ASN A 1 84 ? 13.520 0.129 11.063 1.00 59.28 84 ASN A O 1
ATOM 696 N N . THR A 1 85 ? 11.762 1.465 11.249 1.00 51.50 85 THR A N 1
ATOM 697 C CA . THR A 1 85 ? 10.811 0.403 10.839 1.00 51.50 85 THR A CA 1
ATOM 698 C C . THR A 1 85 ? 11.048 -0.105 9.408 1.00 51.50 85 THR A C 1
ATOM 700 O O . THR A 1 85 ? 10.701 -1.238 9.087 1.00 51.50 85 THR A O 1
ATOM 703 N N . SER A 1 86 ? 11.714 0.683 8.557 1.00 46.72 86 SER A N 1
ATOM 704 C CA . SER A 1 86 ? 12.066 0.334 7.171 1.00 46.72 86 SER A CA 1
ATOM 705 C C . SER A 1 86 ? 13.072 -0.818 7.026 1.00 46.72 86 SER A C 1
ATOM 707 O O . SER A 1 86 ? 13.194 -1.370 5.933 1.00 46.72 86 SER A O 1
ATOM 709 N N . ILE A 1 87 ? 13.776 -1.199 8.100 1.00 53.31 87 ILE A N 1
ATOM 710 C CA . ILE A 1 87 ? 14.714 -2.339 8.115 1.00 53.31 87 ILE A CA 1
ATOM 711 C C . ILE A 1 87 ? 14.169 -3.560 8.864 1.00 53.31 87 ILE A C 1
ATOM 713 O O . ILE A 1 87 ? 14.863 -4.572 8.950 1.00 53.31 87 ILE A O 1
ATOM 717 N N . TRP A 1 88 ? 12.956 -3.489 9.419 1.00 54.53 88 TRP A N 1
ATOM 718 C CA . TRP A 1 88 ? 12.388 -4.603 10.176 1.00 54.53 8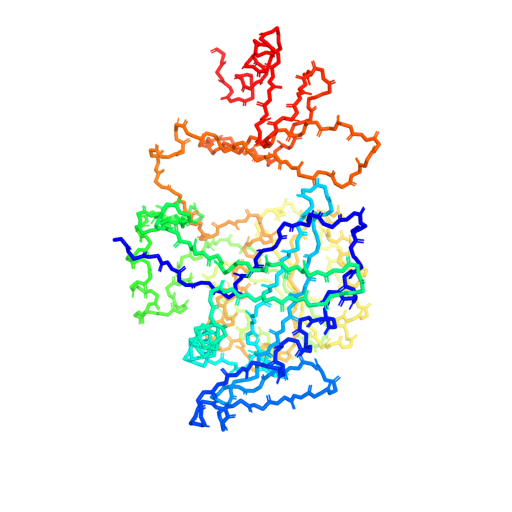8 TRP A CA 1
ATOM 719 C C . TRP A 1 88 ? 12.133 -5.795 9.260 1.00 54.53 88 TRP A C 1
ATOM 721 O O . TRP A 1 88 ? 11.427 -5.700 8.254 1.00 54.53 88 TRP A O 1
ATOM 731 N N . THR A 1 89 ? 12.668 -6.955 9.630 1.00 55.56 89 THR A N 1
ATOM 732 C CA . THR A 1 89 ? 12.339 -8.196 8.935 1.00 55.56 89 THR A CA 1
ATOM 733 C C . THR A 1 89 ? 10.906 -8.617 9.265 1.00 55.56 89 THR A C 1
ATOM 735 O O . THR A 1 89 ? 10.290 -8.154 10.228 1.00 55.56 89 THR A O 1
ATOM 738 N N . LYS A 1 90 ? 10.348 -9.560 8.497 1.00 54.19 90 LYS A N 1
ATOM 739 C CA . LYS A 1 90 ? 9.046 -10.166 8.824 1.00 54.19 90 LYS A CA 1
ATOM 740 C C . LYS A 1 90 ? 9.017 -10.731 10.252 1.00 54.19 90 LYS A C 1
ATOM 742 O O . LYS A 1 90 ? 7.995 -10.630 10.924 1.00 54.19 90 LYS A O 1
ATOM 747 N N . ARG A 1 91 ? 10.127 -11.318 10.715 1.00 62.59 91 ARG A N 1
ATOM 748 C CA . ARG A 1 91 ? 10.239 -11.878 12.068 1.00 62.59 91 ARG A CA 1
ATOM 749 C C . ARG A 1 91 ? 10.179 -10.779 13.128 1.00 62.59 91 ARG A C 1
ATOM 751 O O . ARG A 1 91 ? 9.472 -10.958 14.113 1.00 62.59 91 ARG A O 1
ATOM 758 N N . ASP A 1 92 ? 10.855 -9.658 12.891 1.00 68.94 92 ASP A N 1
ATOM 759 C CA . ASP A 1 92 ? 10.852 -8.513 13.809 1.00 68.94 92 ASP A CA 1
ATOM 760 C C . ASP A 1 92 ? 9.457 -7.895 13.905 1.00 68.94 92 ASP A C 1
ATOM 762 O O . ASP A 1 92 ? 8.970 -7.660 15.004 1.00 68.94 92 ASP A O 1
ATOM 766 N N . ASN A 1 93 ? 8.763 -7.744 12.771 1.00 60.72 93 ASN A N 1
ATOM 767 C CA . ASN A 1 93 ? 7.380 -7.260 12.739 1.00 60.72 93 ASN A CA 1
ATOM 768 C C . ASN A 1 93 ? 6.428 -8.172 13.528 1.00 60.72 93 ASN A C 1
ATOM 770 O O . ASN A 1 93 ? 5.621 -7.685 14.315 1.00 60.72 93 ASN A O 1
ATOM 774 N N . ILE A 1 94 ? 6.528 -9.495 13.348 1.00 69.75 94 ILE A N 1
ATOM 775 C CA . ILE A 1 94 ? 5.695 -10.457 14.088 1.00 69.75 94 ILE A CA 1
ATOM 776 C C . ILE A 1 94 ? 6.001 -10.394 15.588 1.00 69.75 94 ILE A C 1
ATOM 778 O O . ILE A 1 94 ? 5.072 -10.370 16.392 1.00 69.75 94 ILE A O 1
ATOM 782 N N . LYS A 1 95 ? 7.285 -10.342 15.973 1.00 80.25 95 LYS A N 1
ATOM 783 C CA . LYS A 1 95 ? 7.689 -10.208 17.379 1.00 80.25 95 LYS A CA 1
ATOM 784 C C . LYS A 1 95 ? 7.122 -8.921 17.984 1.00 80.25 95 LYS A C 1
ATOM 786 O O . LYS A 1 95 ? 6.450 -8.992 19.003 1.00 80.25 95 LYS A O 1
ATOM 791 N N . ALA A 1 96 ? 7.328 -7.784 17.324 1.00 79.00 96 ALA A N 1
ATOM 792 C CA . ALA A 1 96 ? 6.885 -6.483 17.808 1.00 79.00 96 ALA A CA 1
ATOM 793 C C . ALA A 1 96 ? 5.355 -6.405 17.950 1.00 79.00 96 ALA A C 1
ATOM 795 O O . ALA A 1 96 ? 4.855 -5.875 18.938 1.00 79.00 96 ALA A O 1
ATOM 796 N N . MET A 1 97 ? 4.599 -6.982 17.010 1.00 77.62 97 MET A N 1
ATOM 797 C CA . MET A 1 97 ? 3.138 -7.061 17.126 1.00 77.62 97 MET A CA 1
ATOM 798 C C . MET A 1 97 ? 2.697 -7.960 18.283 1.00 77.62 97 MET A C 1
ATOM 800 O O . MET A 1 97 ? 1.793 -7.589 19.028 1.00 77.62 97 MET A O 1
ATOM 804 N N . ASN A 1 98 ? 3.349 -9.108 18.479 1.00 81.62 98 ASN A N 1
ATOM 805 C CA . ASN A 1 98 ? 3.065 -9.967 19.627 1.00 81.62 98 ASN A CA 1
ATOM 806 C C . ASN A 1 98 ? 3.394 -9.264 20.951 1.00 81.62 98 ASN A C 1
ATOM 808 O O . ASN A 1 98 ? 2.608 -9.364 21.886 1.00 81.62 98 ASN A O 1
ATOM 812 N N . ASP A 1 99 ? 4.499 -8.518 21.023 1.00 87.38 99 ASP A N 1
ATOM 813 C CA . ASP A 1 99 ? 4.858 -7.727 22.204 1.00 87.38 99 ASP A CA 1
ATOM 814 C C . ASP A 1 99 ? 3.790 -6.665 22.510 1.00 87.38 99 ASP A C 1
ATOM 816 O O . ASP A 1 99 ? 3.410 -6.510 23.666 1.00 87.38 99 ASP A O 1
ATOM 820 N N . VAL A 1 100 ? 3.226 -6.003 21.492 1.00 83.25 100 VAL A N 1
ATOM 821 C CA . VAL A 1 100 ? 2.104 -5.060 21.667 1.00 83.25 100 VAL A CA 1
ATOM 822 C C . VAL A 1 100 ? 0.847 -5.754 22.185 1.00 83.25 100 VAL A C 1
ATOM 824 O O . VAL A 1 100 ? 0.213 -5.260 23.114 1.00 83.25 100 VAL A O 1
ATOM 827 N N . ILE A 1 101 ? 0.476 -6.904 21.619 1.00 88.56 101 ILE A N 1
ATOM 828 C CA . ILE A 1 101 ? -0.703 -7.653 22.076 1.00 88.56 101 ILE A CA 1
ATOM 829 C C . ILE A 1 101 ? -0.516 -8.162 23.509 1.00 88.56 101 ILE A C 1
ATOM 831 O O . ILE A 1 101 ? -1.450 -8.057 24.302 1.00 88.56 101 ILE A O 1
ATOM 835 N N . ASN A 1 102 ? 0.681 -8.647 23.847 1.00 90.50 102 ASN A N 1
ATOM 836 C CA . ASN A 1 102 ? 1.046 -9.081 25.194 1.00 90.50 102 ASN A CA 1
ATOM 837 C C . ASN A 1 102 ? 1.044 -7.906 26.180 1.00 90.50 102 ASN A C 1
ATOM 839 O O . ASN A 1 102 ? 0.577 -8.051 27.304 1.00 90.50 102 ASN A O 1
ATOM 843 N N . PHE A 1 103 ? 1.512 -6.731 25.761 1.00 90.88 103 PHE A N 1
ATOM 844 C CA . PHE A 1 103 ? 1.408 -5.516 26.561 1.00 90.88 103 PHE A CA 1
ATOM 845 C C . PHE A 1 103 ? -0.058 -5.152 26.834 1.00 90.88 103 PHE A C 1
ATOM 847 O O . PHE A 1 103 ? -0.417 -4.901 27.977 1.00 90.88 103 PHE A O 1
ATOM 854 N N . CYS A 1 104 ? -0.935 -5.199 25.827 1.00 89.69 104 CYS A N 1
ATOM 855 C CA . CYS A 1 104 ? -2.372 -4.994 26.035 1.00 89.69 104 CYS A CA 1
ATOM 856 C C . CYS A 1 104 ? -3.014 -6.096 26.904 1.00 89.69 104 CYS A C 1
ATOM 858 O O . CYS A 1 104 ? -3.983 -5.832 27.607 1.00 89.69 104 CYS A O 1
ATOM 860 N N . ASP A 1 105 ? -2.490 -7.328 26.889 1.00 90.62 105 ASP A N 1
ATOM 861 C CA . ASP A 1 105 ? -2.924 -8.385 27.816 1.00 90.62 105 ASP A CA 1
ATOM 862 C C . ASP A 1 105 ? -2.550 -8.055 29.268 1.00 90.62 105 ASP A C 1
ATOM 864 O O . ASP A 1 105 ? -3.342 -8.314 30.170 1.00 90.62 105 ASP A O 1
ATOM 868 N N . VAL A 1 106 ? -1.376 -7.455 29.483 1.00 89.38 106 VAL A N 1
ATOM 869 C CA . VAL A 1 106 ? -0.928 -6.947 30.790 1.00 89.38 106 VAL A CA 1
ATOM 870 C C . VAL A 1 106 ? -1.778 -5.760 31.252 1.00 89.38 106 VAL A C 1
ATOM 872 O O . VAL A 1 106 ? -2.130 -5.676 32.424 1.00 89.38 106 VAL A O 1
ATOM 875 N N . LEU A 1 107 ? -2.120 -4.863 30.326 1.00 89.25 107 LEU A N 1
ATOM 876 C CA . LEU A 1 107 ? -2.988 -3.702 30.549 1.00 89.25 107 LEU A CA 1
ATOM 877 C C . LEU A 1 107 ? -4.405 -4.111 30.979 1.00 89.25 107 LEU A C 1
ATOM 879 O O . LEU A 1 107 ? -5.051 -3.397 31.737 1.00 89.25 107 LEU A O 1
ATOM 883 N N . GLY A 1 108 ? -4.868 -5.270 30.509 1.00 90.88 108 GLY A N 1
ATOM 884 C CA . GLY A 1 108 ? -6.204 -5.788 30.771 1.00 90.88 108 GLY A CA 1
ATOM 885 C C . GLY A 1 108 ? -7.234 -5.343 29.733 1.00 90.88 108 GLY A C 1
ATOM 886 O O . GLY A 1 108 ? -6.928 -4.680 28.740 1.00 90.88 108 GLY A O 1
ATOM 887 N N . ASN A 1 109 ? -8.481 -5.763 29.938 1.00 92.50 109 ASN A N 1
ATOM 888 C CA . ASN A 1 109 ? -9.571 -5.518 28.985 1.00 92.50 109 ASN A CA 1
ATOM 889 C C . ASN A 1 109 ? -10.234 -4.156 29.178 1.00 92.50 109 ASN A C 1
ATOM 891 O O . ASN A 1 109 ? -10.938 -3.694 28.285 1.00 92.50 109 ASN A O 1
ATOM 895 N N . GLU A 1 110 ? -10.000 -3.531 30.322 1.00 93.56 110 GLU A N 1
ATOM 896 C CA . GLU A 1 110 ? -10.587 -2.264 30.721 1.00 93.56 110 GLU A CA 1
ATOM 897 C C . GLU A 1 110 ? -9.456 -1.300 31.067 1.00 93.56 110 GLU A C 1
ATOM 899 O O . GLU A 1 110 ? -8.449 -1.694 31.657 1.00 93.56 110 GLU A O 1
ATOM 904 N N . LEU A 1 111 ? -9.610 -0.046 30.658 1.00 93.19 111 LEU A N 1
ATOM 905 C CA . LEU A 1 111 ? -8.676 1.028 30.956 1.00 93.19 111 LEU A CA 1
ATOM 906 C C . LEU A 1 111 ? -9.468 2.268 31.364 1.00 93.19 111 LEU A C 1
ATOM 908 O O . LEU A 1 111 ? -10.152 2.880 30.544 1.00 93.19 111 LEU A O 1
ATOM 912 N N . ASP A 1 112 ? -9.338 2.660 32.625 1.00 94.06 112 ASP A N 1
ATOM 913 C CA . ASP A 1 112 ? -9.954 3.883 33.125 1.00 94.06 112 ASP A CA 1
ATOM 914 C C . ASP A 1 112 ? -9.023 5.068 32.889 1.00 94.06 112 ASP A C 1
ATOM 916 O O . ASP A 1 112 ? -7.869 5.086 33.325 1.00 94.06 112 ASP A O 1
ATOM 920 N N . VAL A 1 113 ? -9.531 6.066 32.171 1.00 94.31 113 VAL A N 1
ATOM 921 C CA . VAL A 1 113 ? -8.793 7.274 31.809 1.00 94.31 113 VAL A CA 1
ATOM 922 C C . VAL A 1 113 ? -9.422 8.471 32.496 1.00 94.31 113 VAL A C 1
ATOM 924 O O . VAL A 1 113 ? -10.540 8.869 32.169 1.00 94.31 113 VAL A O 1
ATOM 927 N N . ILE A 1 114 ? -8.685 9.060 33.435 1.00 93.88 114 ILE A N 1
ATOM 928 C CA . ILE A 1 114 ? -9.116 10.259 34.153 1.00 93.88 114 ILE A CA 1
ATOM 929 C C . ILE A 1 114 ? -8.800 11.488 33.294 1.00 93.88 114 ILE A C 1
ATOM 931 O O . ILE A 1 114 ? -7.651 11.729 32.916 1.00 93.88 114 ILE A O 1
ATOM 935 N N . VAL A 1 115 ? -9.833 12.271 32.999 1.00 94.50 115 VAL A N 1
ATOM 936 C CA . VAL A 1 115 ? -9.759 13.588 32.358 1.00 94.50 115 VAL A CA 1
ATOM 937 C C . VAL A 1 115 ? -10.386 14.641 33.273 1.00 94.50 115 VAL A C 1
ATOM 939 O O . VAL A 1 115 ? -10.990 14.315 34.292 1.00 94.50 115 VAL A O 1
ATOM 942 N N . GLU A 1 116 ? -10.231 15.920 32.937 1.00 89.44 116 GLU A N 1
ATOM 943 C CA . GLU A 1 116 ? -10.797 17.020 33.732 1.00 89.44 116 GLU A CA 1
ATOM 944 C C . GLU A 1 116 ? -12.325 16.913 33.857 1.00 89.44 116 GLU A C 1
ATOM 946 O O . GLU A 1 116 ? -12.895 17.176 34.913 1.00 89.44 116 GLU A O 1
ATOM 951 N N . GLU A 1 117 ? -12.983 16.464 32.790 1.00 91.56 117 GLU A N 1
ATOM 952 C CA . GLU A 1 117 ? -14.435 16.363 32.688 1.00 91.56 117 GLU A CA 1
ATOM 953 C C . GLU A 1 117 ? -15.021 15.097 33.342 1.00 91.56 117 GLU A C 1
ATOM 955 O O . GLU A 1 117 ? -16.244 14.978 33.440 1.00 91.56 117 GLU A O 1
ATOM 960 N N . GLY A 1 118 ? -14.185 14.147 33.782 1.00 93.62 118 GLY A N 1
ATOM 961 C CA . GLY A 1 118 ? -14.617 12.895 34.406 1.00 93.62 118 GLY A CA 1
ATOM 962 C C . GLY A 1 118 ? -13.737 11.693 34.063 1.00 93.62 118 GLY A C 1
ATOM 963 O O . GLY A 1 118 ? -12.552 11.828 33.774 1.00 93.62 118 GLY A O 1
ATOM 964 N N . ILE A 1 119 ? -14.319 10.493 34.110 1.00 95.12 119 ILE A N 1
ATOM 965 C CA . ILE A 1 119 ? -13.624 9.237 33.800 1.00 95.12 119 ILE A CA 1
ATOM 966 C C . ILE A 1 119 ? -14.185 8.674 32.495 1.00 95.12 119 ILE A C 1
ATOM 968 O O . ILE A 1 119 ? -15.400 8.583 32.321 1.00 95.12 119 ILE A O 1
ATOM 972 N N . LEU A 1 120 ? -13.295 8.312 31.574 1.00 96.38 120 LEU A N 1
ATOM 973 C CA . LEU A 1 120 ? -13.623 7.568 30.363 1.00 96.38 120 LEU A CA 1
ATOM 974 C C . LEU A 1 120 ? -13.276 6.092 30.566 1.00 96.38 120 LEU A C 1
ATOM 976 O O . LEU A 1 120 ? -12.129 5.764 30.872 1.00 96.38 120 LEU A O 1
ATOM 980 N N . HIS A 1 121 ? -14.262 5.220 30.359 1.00 96.56 121 HIS A N 1
ATOM 981 C CA . HIS A 1 121 ? -14.128 3.773 30.511 1.00 96.56 121 HIS A CA 1
ATOM 982 C C . HIS A 1 121 ? -13.856 3.122 29.153 1.00 96.56 121 HIS A C 1
ATOM 984 O O . HIS A 1 121 ? -14.757 2.932 28.327 1.00 96.56 121 HIS A O 1
ATOM 990 N N . PHE A 1 122 ? -12.593 2.788 28.904 1.00 96.38 122 PHE A N 1
ATOM 991 C CA . PHE A 1 122 ? -12.166 2.180 27.654 1.00 96.38 122 PHE A CA 1
ATOM 992 C C . PHE A 1 122 ? -12.232 0.657 27.714 1.00 96.38 122 PHE A C 1
ATOM 994 O O . PHE A 1 122 ? -11.583 0.033 28.545 1.00 96.38 122 PHE A O 1
ATOM 1001 N N . ASN A 1 123 ? -12.936 0.057 26.756 1.00 95.50 123 ASN A N 1
ATOM 1002 C CA . ASN A 1 123 ? -13.058 -1.390 26.615 1.00 95.50 123 ASN A CA 1
ATOM 1003 C C . ASN A 1 123 ? -12.252 -1.892 25.421 1.00 95.50 123 ASN A C 1
ATOM 1005 O O . ASN A 1 123 ? -12.429 -1.419 24.289 1.00 95.50 123 ASN A O 1
ATOM 1009 N N . ARG A 1 124 ? -11.393 -2.882 25.657 1.00 92.19 124 ARG A N 1
ATOM 1010 C CA . ARG A 1 124 ? -10.616 -3.550 24.618 1.00 92.19 124 ARG A CA 1
ATOM 1011 C C . ARG A 1 124 ? -11.542 -4.285 23.661 1.00 92.19 124 ARG A C 1
ATOM 1013 O O . ARG A 1 124 ? -12.391 -5.072 24.070 1.00 92.19 124 ARG A O 1
ATOM 1020 N N . GLN A 1 125 ? -11.352 -4.044 22.373 1.00 85.94 125 GLN A N 1
ATOM 1021 C CA . GLN A 1 125 ? -12.139 -4.684 21.333 1.00 85.94 125 GLN A CA 1
ATOM 1022 C C . GLN A 1 125 ? -11.538 -6.029 20.953 1.00 85.94 125 GLN A C 1
ATOM 1024 O O . GLN A 1 125 ? -10.319 -6.223 20.945 1.00 85.94 125 GLN A O 1
ATOM 1029 N N . TYR A 1 126 ? -12.411 -6.952 20.582 1.00 81.12 126 TYR A N 1
ATOM 1030 C CA . TYR A 1 126 ? -12.035 -8.248 20.055 1.00 81.12 126 TYR A CA 1
ATOM 1031 C C . TYR A 1 126 ? -12.671 -8.419 18.689 1.00 81.12 126 TYR A C 1
ATOM 1033 O O . TYR A 1 126 ? -13.830 -8.064 18.476 1.00 81.12 126 TYR A O 1
ATOM 1041 N N . LEU A 1 127 ? -11.896 -8.951 17.752 1.00 65.31 127 LEU A N 1
ATOM 1042 C CA . LEU A 1 127 ? -12.429 -9.301 16.447 1.00 65.31 127 LEU A CA 1
ATOM 1043 C C . LEU A 1 127 ? -12.823 -10.768 16.478 1.00 65.31 127 LEU A C 1
ATOM 1045 O O . LEU A 1 127 ? -11.990 -11.656 16.645 1.00 65.31 127 LEU A O 1
ATOM 1049 N N . ASP A 1 128 ? -14.110 -11.021 16.325 1.00 65.06 128 ASP A N 1
ATOM 1050 C CA . ASP A 1 128 ? -14.622 -12.364 16.129 1.00 65.06 128 ASP A CA 1
ATOM 1051 C C . ASP A 1 128 ? -14.287 -12.829 14.709 1.00 65.06 128 ASP A C 1
ATOM 1053 O O . ASP A 1 128 ? -14.041 -12.020 13.814 1.00 65.06 128 ASP A O 1
ATOM 1057 N N . SER A 1 129 ? -14.366 -14.136 14.459 1.00 56.88 129 SER A N 1
ATOM 1058 C CA . SER A 1 129 ? -14.195 -14.702 13.113 1.00 56.88 129 SER A CA 1
ATOM 1059 C C . SER A 1 129 ? -15.190 -14.153 12.077 1.00 56.88 129 SER A C 1
ATOM 1061 O O . SER A 1 129 ? -14.957 -14.280 10.885 1.00 56.88 129 SER A O 1
ATOM 1063 N N . LYS A 1 130 ? -16.293 -13.531 12.516 1.00 57.19 130 LYS A N 1
ATOM 1064 C CA . LYS A 1 130 ? -17.268 -12.833 11.657 1.00 57.19 130 LYS A CA 1
ATOM 1065 C C . LYS A 1 130 ? -16.869 -11.391 11.300 1.00 57.19 130 LYS A C 1
ATOM 1067 O O . LYS A 1 130 ? -17.489 -10.796 10.431 1.00 57.19 130 LYS A O 1
ATOM 1072 N N . HIS A 1 131 ? -15.874 -10.818 11.983 1.00 49.81 131 HIS A N 1
ATOM 1073 C CA . HIS A 1 131 ? -15.368 -9.456 11.754 1.00 49.81 131 HIS A CA 1
ATOM 1074 C C . HIS A 1 131 ? -14.075 -9.437 10.920 1.00 49.81 131 HIS A C 1
ATOM 1076 O O . HIS A 1 131 ? -13.449 -8.389 10.771 1.00 49.81 131 HIS A O 1
ATOM 1082 N N . VAL A 1 132 ? -13.644 -10.591 10.406 1.00 47.84 132 VAL A N 1
ATOM 1083 C CA . VAL A 1 132 ? -12.470 -10.732 9.539 1.00 47.84 132 VAL A CA 1
ATOM 1084 C C . VAL A 1 132 ? -12.910 -11.088 8.128 1.00 47.84 132 VAL A C 1
ATOM 1086 O O . VAL A 1 132 ? -13.840 -11.865 7.931 1.00 47.84 132 VAL A O 1
ATOM 1089 N N . ILE A 1 133 ? -12.210 -10.526 7.145 1.00 51.69 133 ILE A N 1
ATOM 1090 C CA . ILE A 1 133 ? -12.341 -10.950 5.754 1.00 51.69 133 ILE A CA 1
ATOM 1091 C C . ILE A 1 133 ? -11.485 -12.204 5.602 1.00 51.69 133 ILE A C 1
ATOM 1093 O O . ILE A 1 133 ? -10.254 -12.126 5.599 1.00 51.69 133 ILE A O 1
ATOM 1097 N N . ASP A 1 134 ? -12.140 -13.360 5.519 1.00 57.78 134 ASP A N 1
ATOM 1098 C CA . ASP A 1 134 ? -11.469 -14.597 5.146 1.00 57.78 134 ASP A CA 1
ATOM 1099 C C . ASP A 1 134 ? -11.194 -14.579 3.638 1.00 57.78 134 ASP A C 1
ATOM 1101 O O . ASP A 1 134 ? -12.108 -14.613 2.814 1.00 57.78 134 ASP A O 1
ATOM 1105 N N . ILE A 1 135 ? -9.912 -14.470 3.289 1.00 62.25 135 ILE A N 1
ATOM 1106 C CA . ILE A 1 135 ? -9.438 -14.480 1.903 1.00 62.25 135 ILE A CA 1
ATOM 1107 C C . ILE A 1 135 ? -8.915 -15.856 1.475 1.00 62.25 135 ILE A C 1
ATOM 1109 O O . ILE A 1 135 ? -8.276 -15.968 0.432 1.00 62.25 135 ILE A O 1
ATOM 1113 N N . SER A 1 136 ? -9.105 -16.899 2.291 1.00 69.06 136 SER A N 1
ATOM 1114 C CA . SER A 1 136 ? -8.554 -18.233 2.022 1.00 69.06 136 SER A CA 1
ATOM 1115 C C . SER A 1 136 ? -9.084 -18.853 0.729 1.00 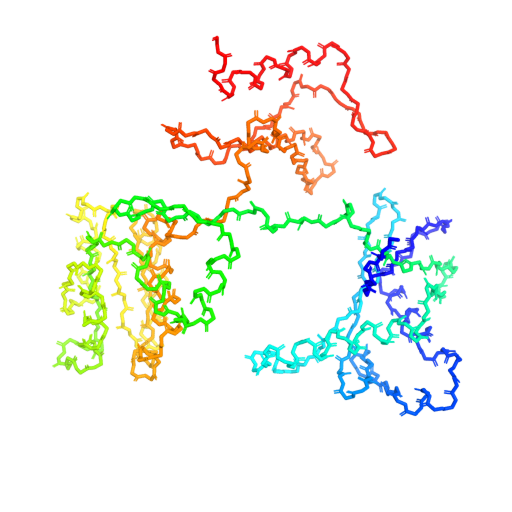69.06 136 SER A C 1
ATOM 1117 O O . SER A 1 136 ? -8.313 -19.509 0.029 1.00 69.06 136 SER A O 1
ATOM 1119 N N . ASP A 1 137 ? -10.335 -18.551 0.383 1.00 69.38 137 ASP A N 1
ATOM 1120 C CA . ASP A 1 137 ? -10.995 -18.997 -0.848 1.00 69.38 137 ASP A CA 1
ATOM 1121 C C . ASP A 1 137 ? -10.877 -17.982 -1.998 1.00 69.38 137 ASP A C 1
ATOM 1123 O O . ASP A 1 137 ? -11.501 -18.142 -3.044 1.00 69.38 137 ASP A O 1
ATOM 1127 N N . TRP A 1 138 ? -10.114 -16.899 -1.822 1.00 78.06 138 TRP A N 1
ATOM 1128 C CA . TRP A 1 138 ? -9.947 -15.903 -2.876 1.00 78.06 138 TRP A CA 1
ATOM 1129 C C . TRP A 1 138 ? -9.017 -16.414 -3.973 1.00 78.06 138 TRP A C 1
ATOM 1131 O O . TRP A 1 138 ? -8.064 -17.157 -3.731 1.00 78.06 138 TRP A O 1
ATOM 1141 N N . ASP A 1 139 ? -9.258 -15.935 -5.185 1.00 84.19 139 ASP A N 1
ATOM 1142 C CA . ASP A 1 139 ? -8.462 -16.262 -6.353 1.00 84.19 139 ASP A CA 1
ATOM 1143 C C . ASP A 1 139 ? -7.530 -15.109 -6.714 1.00 84.19 139 ASP A C 1
ATOM 1145 O O . ASP A 1 139 ? -7.845 -13.929 -6.585 1.00 84.19 139 ASP A O 1
ATOM 1149 N N . VAL A 1 140 ? -6.368 -15.439 -7.250 1.00 83.38 140 VAL A N 1
ATOM 1150 C CA . VAL A 1 140 ? -5.473 -14.503 -7.912 1.00 83.38 140 VAL A CA 1
ATOM 1151 C C . VAL A 1 140 ? -5.628 -14.687 -9.413 1.00 83.38 140 VAL A C 1
ATOM 1153 O O . VAL A 1 140 ? -5.400 -15.764 -9.965 1.00 83.38 140 VAL A O 1
ATOM 1156 N N . SER A 1 141 ? -6.001 -13.606 -10.084 1.00 86.06 141 SER A N 1
ATOM 1157 C CA . SER A 1 141 ? -6.110 -13.539 -11.535 1.00 86.06 141 SER A CA 1
ATOM 1158 C C . SER A 1 141 ? -4.944 -12.762 -12.141 1.00 86.06 141 SER A C 1
ATOM 1160 O O . SER A 1 141 ? -4.567 -11.681 -11.683 1.00 86.06 141 SER A O 1
ATOM 1162 N N . PHE A 1 142 ? -4.394 -13.329 -13.205 1.00 86.81 142 PHE A N 1
ATOM 1163 C CA . PHE A 1 142 ? -3.390 -12.747 -14.079 1.00 86.81 142 PHE A CA 1
ATOM 1164 C C . PHE A 1 142 ? -4.075 -12.462 -15.419 1.00 86.81 142 PHE A C 1
ATOM 1166 O O . PHE A 1 142 ? -3.887 -13.159 -16.413 1.00 86.81 142 PHE A O 1
ATOM 1173 N N . SER A 1 143 ? -4.959 -11.465 -15.432 1.00 80.00 143 SER A N 1
ATOM 1174 C CA . SER A 1 143 ? -5.820 -11.162 -16.587 1.00 80.00 143 SER A CA 1
ATOM 1175 C C . SER A 1 143 ? -5.064 -10.545 -17.764 1.00 80.00 143 SER A C 1
ATOM 1177 O O . SER A 1 143 ? -5.512 -10.622 -18.901 1.00 80.00 143 SER A O 1
ATOM 1179 N N . SER A 1 144 ? -3.909 -9.930 -17.495 1.00 80.12 144 SER A N 1
ATOM 1180 C CA . SER A 1 144 ? -3.124 -9.223 -18.511 1.00 80.12 144 SER A CA 1
ATOM 1181 C C . SER A 1 144 ? -2.165 -10.130 -19.300 1.00 80.12 144 SER A C 1
ATOM 1183 O O . SER A 1 144 ? -1.607 -9.681 -20.300 1.00 80.12 144 SER A O 1
ATOM 1185 N N . ILE A 1 145 ? -1.930 -11.378 -18.872 1.00 82.12 145 ILE A N 1
ATOM 1186 C CA . ILE A 1 145 ? -1.086 -12.333 -19.614 1.00 82.12 145 ILE A CA 1
ATOM 1187 C C . ILE A 1 145 ? -1.899 -13.098 -20.664 1.00 82.12 145 ILE A C 1
ATOM 1189 O O . ILE A 1 145 ? -3.123 -13.125 -20.615 1.00 82.12 145 ILE A O 1
ATOM 1193 N N . ASN A 1 146 ? -1.213 -13.714 -21.630 1.00 78.31 146 ASN A N 1
ATOM 1194 C CA . ASN A 1 146 ? -1.844 -14.496 -22.690 1.00 78.31 146 ASN A CA 1
ATOM 1195 C C . ASN A 1 146 ? -1.300 -15.942 -22.700 1.00 78.31 146 ASN A C 1
ATOM 1197 O O . ASN A 1 146 ? -0.103 -16.111 -22.965 1.00 78.31 146 ASN A O 1
ATOM 1201 N N . PRO A 1 147 ? -2.138 -16.968 -22.445 1.00 83.44 147 PRO A N 1
ATOM 1202 C CA . PRO A 1 147 ? -3.551 -16.863 -22.057 1.00 83.44 147 PRO A CA 1
ATOM 1203 C C . PRO A 1 147 ? -3.724 -16.315 -20.625 1.00 83.44 147 PRO A C 1
ATOM 1205 O O . PRO A 1 147 ? -2.818 -16.500 -19.806 1.00 83.44 147 PRO A O 1
ATOM 1208 N N . PRO A 1 148 ? -4.862 -15.663 -20.307 1.00 84.56 148 PRO A N 1
ATOM 1209 C CA . PRO A 1 148 ? -5.193 -15.271 -18.941 1.00 84.56 148 PRO A CA 1
ATOM 1210 C C . PRO A 1 148 ? -5.215 -16.475 -18.003 1.00 84.56 148 PRO A C 1
ATOM 1212 O O . PRO A 1 148 ? -5.578 -17.584 -18.397 1.00 84.56 148 PRO A O 1
ATOM 1215 N N . GLU A 1 149 ? -4.856 -16.247 -16.746 1.00 87.88 149 GLU A N 1
ATOM 1216 C CA . GLU A 1 149 ? -4.770 -17.310 -15.748 1.00 87.88 149 GLU A CA 1
ATOM 1217 C C . GLU A 1 149 ? -5.476 -16.913 -14.455 1.00 87.88 149 GLU A C 1
ATOM 1219 O O . GLU A 1 149 ? -5.436 -15.754 -14.043 1.00 87.88 149 GLU A O 1
ATOM 1224 N N . LYS A 1 150 ? -6.095 -17.891 -13.795 1.00 88.56 150 LYS A N 1
ATOM 1225 C CA . LYS A 1 150 ? -6.726 -17.759 -12.482 1.00 88.56 150 LYS A CA 1
ATOM 1226 C C . LYS A 1 150 ? -6.255 -18.920 -11.609 1.00 88.56 150 LYS A C 1
ATOM 1228 O O . LYS A 1 150 ? -6.183 -20.050 -12.091 1.00 88.56 150 LYS A O 1
ATOM 1233 N N . ARG A 1 151 ? -5.878 -18.643 -10.363 1.00 88.56 151 ARG A N 1
ATOM 1234 C CA . ARG A 1 151 ? -5.437 -19.645 -9.381 1.00 88.56 151 ARG A CA 1
ATOM 1235 C C . ARG A 1 151 ? -5.930 -19.281 -7.996 1.00 88.56 151 ARG A C 1
ATOM 1237 O O . ARG A 1 151 ? -6.027 -18.098 -7.702 1.00 88.56 151 ARG A O 1
ATOM 1244 N N . ASP A 1 152 ? -6.090 -20.268 -7.130 1.00 87.69 152 ASP A N 1
ATOM 1245 C CA . ASP A 1 152 ? -6.364 -20.016 -5.721 1.00 87.69 152 ASP A CA 1
ATOM 1246 C C . ASP A 1 152 ? -5.190 -19.275 -5.049 1.00 87.69 152 ASP A C 1
ATOM 1248 O O . ASP A 1 152 ? -4.008 -19.490 -5.363 1.00 87.69 152 ASP A O 1
ATOM 1252 N N . LEU A 1 153 ? -5.510 -18.378 -4.111 1.00 83.62 153 LEU A N 1
ATOM 1253 C CA . LEU A 1 153 ? -4.520 -17.565 -3.404 1.00 83.62 153 LEU A CA 1
ATOM 1254 C C . LEU A 1 153 ? -3.479 -18.433 -2.691 1.00 83.62 153 LEU A C 1
ATOM 1256 O O . LEU A 1 153 ? -2.294 -18.089 -2.678 1.00 83.62 153 LEU A O 1
ATOM 1260 N N . LYS A 1 154 ? -3.891 -19.564 -2.114 1.00 84.88 154 LYS A N 1
ATOM 1261 C CA . LYS A 1 154 ? -2.997 -20.451 -1.366 1.00 84.88 154 LYS A CA 1
ATOM 1262 C C . LYS A 1 154 ? -1.890 -21.015 -2.260 1.00 84.88 154 LYS A C 1
ATOM 1264 O O . LYS A 1 154 ? -0.718 -20.892 -1.901 1.00 84.88 154 LYS A O 1
ATOM 1269 N N . SER A 1 155 ? -2.227 -21.526 -3.440 1.00 88.25 155 SER A N 1
ATOM 1270 C CA . SER A 1 155 ? -1.271 -22.012 -4.438 1.00 88.25 155 SER A CA 1
ATOM 1271 C C . SER A 1 155 ? -0.319 -20.913 -4.899 1.00 88.25 155 SER A C 1
ATOM 1273 O O . SER A 1 155 ? 0.881 -21.149 -5.049 1.00 88.25 155 SER A O 1
ATOM 1275 N N . VAL A 1 156 ? -0.816 -19.685 -5.086 1.00 86.06 156 VAL A N 1
ATOM 1276 C CA . VAL A 1 156 ? 0.041 -18.544 -5.444 1.00 86.06 156 VAL A CA 1
ATOM 1277 C C . VAL A 1 156 ? 1.016 -18.200 -4.321 1.00 86.06 156 VAL A C 1
ATOM 1279 O O . VAL A 1 156 ? 2.198 -17.977 -4.582 1.00 86.06 156 VAL A O 1
ATOM 1282 N N . LEU A 1 157 ? 0.568 -18.192 -3.064 1.00 83.31 157 LEU A N 1
ATOM 1283 C CA . LEU A 1 157 ? 1.439 -17.955 -1.912 1.00 83.31 157 LEU A CA 1
ATOM 1284 C C . LEU A 1 157 ? 2.489 -19.062 -1.741 1.00 83.31 157 LEU A C 1
ATOM 1286 O O . LEU A 1 157 ? 3.623 -18.771 -1.352 1.00 83.31 157 LEU A O 1
ATOM 1290 N N . GLU A 1 158 ? 2.143 -20.316 -2.029 1.00 87.00 158 GLU A N 1
ATOM 1291 C CA . GLU A 1 158 ? 3.084 -21.440 -2.031 1.00 87.00 158 GLU A CA 1
ATOM 1292 C C . GLU A 1 158 ? 4.144 -21.285 -3.129 1.00 87.00 158 GLU A C 1
ATOM 1294 O O . GLU A 1 158 ? 5.338 -21.412 -2.846 1.00 87.00 158 GLU A O 1
ATOM 1299 N N . GLU A 1 159 ? 3.754 -20.904 -4.346 1.00 87.19 159 GLU A N 1
ATOM 1300 C CA . GLU A 1 159 ? 4.711 -20.633 -5.423 1.00 87.19 159 GLU A CA 1
ATOM 1301 C C . GLU A 1 159 ? 5.591 -19.413 -5.143 1.00 87.19 159 GLU A C 1
ATOM 1303 O O . GLU A 1 159 ? 6.801 -19.454 -5.370 1.00 87.19 159 GLU A O 1
ATOM 1308 N N . LEU A 1 160 ? 5.041 -18.355 -4.545 1.00 81.25 160 LEU A N 1
ATOM 1309 C CA . LEU A 1 160 ? 5.831 -17.210 -4.089 1.00 81.25 160 LEU A CA 1
ATOM 1310 C C . LEU A 1 160 ? 6.859 -17.609 -3.024 1.00 81.25 160 LEU A C 1
ATOM 1312 O O . LEU A 1 160 ? 7.957 -17.056 -3.006 1.00 81.25 160 LEU A O 1
ATOM 1316 N N . ARG A 1 161 ? 6.559 -18.582 -2.154 1.00 81.19 161 ARG A N 1
ATOM 1317 C CA . ARG A 1 161 ? 7.548 -19.106 -1.193 1.00 81.19 161 ARG A CA 1
ATOM 1318 C C . ARG A 1 161 ? 8.665 -19.894 -1.875 1.00 81.19 161 ARG A C 1
ATOM 1320 O O . ARG A 1 161 ? 9.792 -19.855 -1.389 1.00 81.19 161 ARG A O 1
ATOM 1327 N N . ARG A 1 162 ? 8.367 -20.604 -2.966 1.00 86.19 162 ARG A N 1
ATOM 1328 C CA . ARG A 1 162 ? 9.336 -21.446 -3.690 1.00 86.19 162 ARG A CA 1
ATOM 1329 C C . ARG A 1 162 ? 10.208 -20.640 -4.646 1.00 86.19 162 ARG A C 1
ATOM 1331 O O . ARG A 1 162 ? 11.429 -20.751 -4.619 1.00 86.19 162 ARG A O 1
ATOM 1338 N N . SER A 1 163 ? 9.567 -19.831 -5.476 1.00 84.50 163 SER A N 1
ATOM 1339 C CA . SER A 1 163 ? 10.163 -19.146 -6.625 1.00 84.50 163 SER A CA 1
ATOM 1340 C C . SER A 1 163 ? 10.419 -17.656 -6.354 1.00 84.50 163 SER A C 1
ATOM 1342 O O . SER A 1 163 ? 11.109 -16.984 -7.126 1.00 84.50 163 SER A O 1
ATOM 1344 N N . GLY A 1 164 ? 9.889 -17.117 -5.250 1.00 86.44 164 GLY A N 1
ATOM 1345 C CA . GLY A 1 164 ? 10.062 -15.721 -4.857 1.00 86.44 164 GLY A CA 1
ATOM 1346 C C . GLY A 1 164 ? 9.531 -14.748 -5.908 1.00 86.44 164 GLY A C 1
ATOM 1347 O O . GLY A 1 164 ? 8.523 -14.984 -6.573 1.00 86.44 164 GLY A O 1
ATOM 1348 N N . TYR A 1 165 ? 10.256 -13.647 -6.098 1.00 86.62 165 TYR A N 1
ATOM 1349 C CA . TYR A 1 165 ? 9.904 -12.609 -7.070 1.00 86.62 165 TYR A CA 1
ATOM 1350 C C . TYR A 1 165 ? 10.016 -13.051 -8.535 1.00 86.62 165 TYR A C 1
ATOM 1352 O O . TYR A 1 165 ? 9.463 -12.382 -9.405 1.00 86.62 165 TYR A O 1
ATOM 1360 N N . ASN A 1 166 ? 10.688 -14.170 -8.833 1.00 85.62 166 ASN A N 1
ATOM 1361 C CA . ASN A 1 166 ? 10.747 -14.675 -10.207 1.00 85.62 166 ASN A CA 1
ATOM 1362 C C . ASN A 1 166 ? 9.364 -15.107 -10.697 1.00 85.62 166 ASN A C 1
ATOM 1364 O O . ASN A 1 166 ? 9.021 -14.818 -11.840 1.00 85.62 166 ASN A O 1
ATOM 1368 N N . TYR A 1 167 ? 8.547 -15.688 -9.812 1.00 86.56 167 TYR A N 1
ATOM 1369 C CA . TYR A 1 167 ? 7.164 -16.041 -10.130 1.00 86.56 167 TYR A CA 1
ATOM 1370 C C . TYR A 1 167 ? 6.354 -14.808 -10.545 1.00 86.56 167 TYR A C 1
ATOM 1372 O O . TYR A 1 167 ? 5.695 -14.816 -11.578 1.00 86.56 167 TYR A O 1
ATOM 1380 N N . VAL A 1 168 ? 6.474 -13.707 -9.794 1.00 85.50 168 VAL A N 1
ATOM 1381 C CA . VAL A 1 168 ? 5.831 -12.426 -10.133 1.00 85.50 168 VAL A CA 1
ATOM 1382 C C . VAL A 1 168 ? 6.273 -11.946 -11.511 1.00 85.50 168 VAL A C 1
ATOM 1384 O O . VAL A 1 168 ? 5.437 -11.601 -12.337 1.00 85.50 168 VAL A O 1
ATOM 1387 N N . ILE A 1 169 ? 7.583 -11.953 -11.771 1.00 89.25 169 ILE A N 1
ATOM 1388 C CA . ILE A 1 169 ? 8.172 -11.487 -13.030 1.00 89.25 169 ILE A CA 1
ATOM 1389 C C . ILE A 1 169 ? 7.665 -12.296 -14.236 1.00 89.25 169 ILE A C 1
ATOM 1391 O O . ILE A 1 169 ? 7.424 -11.726 -15.298 1.00 89.25 169 ILE A O 1
ATOM 1395 N N . GLU A 1 170 ? 7.489 -13.608 -14.095 1.00 88.44 170 GLU A N 1
ATOM 1396 C CA . GLU A 1 170 ? 6.970 -14.469 -15.166 1.00 88.44 170 GLU A CA 1
ATOM 1397 C C . GLU A 1 170 ? 5.511 -14.173 -15.524 1.00 88.44 170 GLU A C 1
ATOM 1399 O O . GLU A 1 170 ? 5.110 -14.387 -16.669 1.00 88.44 170 GLU A O 1
ATOM 1404 N N . LYS A 1 171 ? 4.734 -13.647 -14.571 1.00 87.31 171 LYS A N 1
ATOM 1405 C CA . LYS A 1 171 ? 3.313 -13.310 -14.732 1.00 87.31 171 LYS A CA 1
ATOM 1406 C C . LYS A 1 171 ? 3.065 -11.875 -15.200 1.00 87.31 171 LYS A C 1
ATOM 1408 O O . LYS A 1 171 ? 1.928 -11.413 -15.224 1.00 87.31 171 LYS A O 1
ATOM 1413 N N . VAL A 1 172 ? 4.112 -11.154 -15.584 1.00 90.06 172 VAL A N 1
ATOM 1414 C CA . VAL A 1 172 ? 3.991 -9.802 -16.136 1.00 90.06 172 VAL A CA 1
ATOM 1415 C C . VAL A 1 172 ? 3.670 -9.872 -17.638 1.00 90.06 172 VAL A C 1
ATOM 1417 O O . VAL A 1 172 ? 4.324 -10.627 -18.367 1.00 90.06 172 VAL A O 1
ATOM 1420 N N . PRO A 1 173 ? 2.712 -9.068 -18.141 1.00 88.44 173 PRO A N 1
ATOM 1421 C CA . PRO A 1 173 ? 2.388 -9.004 -19.562 1.00 88.44 173 PRO A CA 1
ATOM 1422 C C . PRO A 1 173 ? 3.581 -8.566 -20.420 1.00 88.44 173 PRO A C 1
ATOM 1424 O O . PRO A 1 173 ? 4.383 -7.714 -20.033 1.00 88.44 173 PRO A O 1
ATOM 1427 N N . LYS A 1 174 ? 3.678 -9.144 -21.621 1.00 90.38 174 LYS A N 1
ATOM 1428 C CA . LYS A 1 174 ? 4.729 -8.853 -22.608 1.00 90.38 174 LYS A CA 1
ATOM 1429 C C . LYS A 1 174 ? 4.182 -8.015 -23.768 1.00 90.38 174 LYS A C 1
ATOM 1431 O O . LYS A 1 174 ? 2.980 -7.802 -23.880 1.00 90.38 174 LYS A O 1
ATOM 1436 N N . GLY A 1 175 ? 5.076 -7.565 -24.648 1.00 89.56 175 GLY A N 1
ATOM 1437 C CA . GLY A 1 175 ? 4.734 -6.828 -25.869 1.00 89.56 175 GLY A CA 1
ATOM 1438 C C . GLY A 1 175 ? 4.683 -5.310 -25.698 1.00 89.56 175 GLY A C 1
ATOM 1439 O O . GLY A 1 175 ? 4.060 -4.636 -26.507 1.00 89.56 175 GLY A O 1
ATOM 1440 N N . LYS A 1 176 ? 5.320 -4.762 -24.656 1.00 92.81 176 LYS A N 1
ATOM 1441 C CA . LYS A 1 176 ? 5.318 -3.316 -24.386 1.00 92.81 176 LYS A CA 1
ATOM 1442 C C . LYS A 1 176 ? 6.473 -2.589 -25.067 1.00 92.81 176 LYS A C 1
ATOM 1444 O O . LYS A 1 176 ? 7.514 -3.177 -25.354 1.00 92.81 176 LYS A O 1
ATOM 1449 N N . ASN A 1 177 ? 6.290 -1.300 -25.321 1.00 94.88 177 ASN A N 1
ATOM 1450 C CA . ASN A 1 177 ? 7.296 -0.428 -25.907 1.00 94.88 177 ASN A CA 1
ATOM 1451 C C . ASN A 1 177 ? 7.913 0.443 -24.807 1.00 94.88 177 ASN A C 1
ATOM 1453 O O . ASN A 1 177 ? 7.223 1.191 -24.121 1.00 94.88 177 ASN A O 1
ATOM 1457 N N . PHE A 1 178 ? 9.228 0.361 -24.642 1.00 96.25 178 PHE A N 1
ATOM 1458 C CA . PHE A 1 178 ? 9.977 1.106 -23.635 1.00 96.25 178 PHE A CA 1
ATOM 1459 C C . PHE A 1 178 ? 10.868 2.140 -24.320 1.00 96.25 178 PHE A C 1
ATOM 1461 O O . PHE A 1 178 ? 11.775 1.782 -25.074 1.00 96.25 178 PHE A O 1
ATOM 1468 N N . GLN A 1 179 ? 10.633 3.420 -24.043 1.00 95.00 179 GLN A N 1
ATOM 1469 C CA . GLN A 1 179 ? 11.415 4.536 -24.574 1.00 95.00 179 GLN A CA 1
ATOM 1470 C C . GLN A 1 179 ? 12.294 5.110 -23.464 1.00 95.00 179 GLN A C 1
ATOM 1472 O O . GLN A 1 179 ? 11.785 5.741 -22.542 1.00 95.00 179 GLN A O 1
ATOM 1477 N N . ILE A 1 180 ? 13.606 4.879 -23.521 1.00 94.25 180 ILE A N 1
ATOM 1478 C CA . ILE A 1 180 ? 14.532 5.322 -22.472 1.00 94.25 180 ILE A CA 1
ATOM 1479 C C . ILE A 1 180 ? 15.123 6.686 -22.822 1.00 94.25 180 ILE A C 1
ATOM 1481 O O . ILE A 1 180 ? 15.716 6.861 -23.892 1.00 94.25 180 ILE A O 1
ATOM 1485 N N . PHE A 1 181 ? 15.037 7.618 -21.878 1.00 92.12 181 PHE A N 1
ATOM 1486 C CA . PHE A 1 181 ? 15.588 8.961 -21.969 1.00 92.12 181 PHE A CA 1
ATOM 1487 C C . PHE A 1 181 ? 16.587 9.231 -20.855 1.00 92.12 181 PHE A C 1
ATOM 1489 O O . PHE A 1 181 ? 16.358 8.894 -19.695 1.00 92.12 181 PHE A O 1
ATOM 1496 N N . THR A 1 182 ? 17.701 9.847 -21.226 1.00 90.38 182 THR A N 1
ATOM 1497 C CA . THR A 1 182 ? 18.765 10.242 -20.307 1.00 90.38 182 THR A CA 1
ATOM 1498 C C . THR A 1 182 ? 19.631 11.328 -20.948 1.00 90.38 182 THR A C 1
ATOM 1500 O O . THR A 1 182 ? 19.723 11.439 -22.169 1.00 90.38 182 THR A O 1
ATOM 1503 N N . GLN A 1 183 ? 20.307 12.097 -20.119 1.00 88.00 183 GLN A N 1
ATOM 1504 C CA . GLN A 1 183 ? 21.329 13.075 -20.408 1.00 88.00 183 GLN A CA 1
ATOM 1505 C C . GLN A 1 183 ? 22.638 12.630 -19.750 1.00 88.00 183 GLN A C 1
ATOM 1507 O O . GLN A 1 183 ? 23.692 12.764 -20.371 1.00 88.00 183 GLN A O 1
ATOM 1512 N N . THR A 1 184 ? 22.562 12.022 -18.556 1.00 84.81 184 THR A N 1
ATOM 1513 C CA . THR A 1 184 ? 23.709 11.434 -17.843 1.00 84.81 184 THR A CA 1
ATOM 1514 C C . THR A 1 184 ? 24.417 10.353 -18.672 1.00 84.81 184 THR A C 1
ATOM 1516 O O . THR A 1 184 ? 25.643 10.335 -18.747 1.00 84.81 184 THR A O 1
ATOM 1519 N N . TYR A 1 185 ? 23.667 9.492 -19.368 1.00 83.12 185 TYR A N 1
ATOM 1520 C CA . TYR A 1 185 ? 24.207 8.299 -20.042 1.00 83.12 185 TYR A CA 1
ATOM 1521 C C . TYR A 1 185 ? 24.077 8.319 -21.573 1.00 83.12 185 TYR A C 1
ATOM 1523 O O . TYR A 1 185 ? 24.001 7.277 -22.224 1.00 83.12 185 TYR A O 1
ATOM 1531 N N . LEU A 1 186 ? 24.056 9.502 -22.193 1.00 81.50 186 LEU A N 1
ATOM 1532 C CA . LEU A 1 186 ? 24.012 9.592 -23.662 1.00 81.50 186 LEU A CA 1
ATOM 1533 C C . LEU A 1 186 ? 25.263 9.017 -24.335 1.00 81.50 186 LEU A C 1
ATOM 1535 O O . LEU A 1 186 ? 25.186 8.517 -25.457 1.00 81.50 186 LEU A O 1
ATOM 1539 N N . ARG A 1 187 ? 26.416 9.119 -23.665 1.00 72.69 187 ARG A N 1
ATOM 1540 C CA . ARG A 1 187 ? 27.728 8.723 -24.201 1.00 72.69 187 ARG A CA 1
ATOM 1541 C C . ARG A 1 187 ? 28.283 7.444 -23.573 1.00 72.69 187 ARG A C 1
ATOM 1543 O O . ARG A 1 187 ? 29.066 6.762 -24.224 1.00 72.69 187 ARG A O 1
ATOM 1550 N N . ASP A 1 188 ? 27.858 7.110 -22.357 1.00 65.94 188 ASP A N 1
ATOM 1551 C CA . ASP A 1 188 ? 28.270 5.906 -21.635 1.00 65.94 188 ASP A CA 1
ATOM 1552 C C . ASP A 1 188 ? 27.072 4.964 -21.463 1.00 65.94 188 ASP A C 1
ATOM 1554 O O . ASP A 1 188 ? 26.072 5.312 -20.839 1.00 65.94 188 ASP A O 1
ATOM 1558 N N . ARG A 1 189 ? 27.164 3.768 -22.053 1.00 63.44 189 ARG A N 1
ATOM 1559 C CA . ARG A 1 189 ? 26.071 2.786 -22.078 1.00 63.44 189 ARG A CA 1
ATOM 1560 C C . ARG A 1 189 ? 26.007 1.902 -20.829 1.00 63.44 189 ARG A C 1
ATOM 1562 O O . ARG A 1 189 ? 25.051 1.140 -20.720 1.00 63.44 189 ARG A O 1
ATOM 1569 N N . GLY A 1 190 ? 26.989 1.966 -19.924 1.00 71.31 190 GLY A N 1
ATOM 1570 C CA . GLY A 1 190 ? 27.224 0.932 -18.907 1.00 71.31 190 GLY A CA 1
ATOM 1571 C C . GLY A 1 190 ? 25.990 0.545 -18.072 1.00 71.31 190 GLY A C 1
ATOM 1572 O O . GLY A 1 190 ? 25.415 -0.521 -18.302 1.00 71.31 190 GLY A O 1
ATOM 1573 N N . PRO A 1 191 ? 25.539 1.376 -17.114 1.00 75.00 191 PRO A N 1
ATOM 1574 C CA . PRO A 1 191 ? 24.425 1.020 -16.227 1.00 75.00 191 PRO A CA 1
ATOM 1575 C C . PRO A 1 191 ? 23.084 0.868 -16.957 1.00 75.00 191 PRO A C 1
ATOM 1577 O O . PRO A 1 191 ? 22.288 -0.009 -16.622 1.00 75.00 191 PRO A O 1
ATOM 1580 N N . ILE A 1 192 ? 22.845 1.673 -17.996 1.00 87.56 192 ILE A N 1
ATOM 1581 C CA . ILE A 1 192 ? 21.607 1.611 -18.784 1.00 87.56 192 ILE A CA 1
ATOM 1582 C C . ILE A 1 192 ? 21.448 0.272 -19.500 1.00 87.56 192 ILE A C 1
ATOM 1584 O O . ILE A 1 192 ? 20.320 -0.193 -19.660 1.00 87.56 192 ILE A O 1
ATOM 1588 N N . GLU A 1 193 ? 22.533 -0.387 -19.909 1.00 88.12 193 GLU A N 1
ATOM 1589 C CA . GLU A 1 193 ? 22.410 -1.664 -20.609 1.00 88.12 193 GLU A CA 1
ATOM 1590 C C . GLU A 1 193 ? 21.817 -2.762 -19.711 1.00 88.12 193 GLU A C 1
ATOM 1592 O O . GLU A 1 193 ? 21.041 -3.578 -20.204 1.00 88.12 193 GLU A O 1
ATOM 1597 N N . LEU A 1 194 ? 22.064 -2.732 -18.393 1.00 88.31 194 LEU A N 1
ATOM 1598 C CA . LEU A 1 194 ? 21.411 -3.644 -17.440 1.00 88.31 194 LEU A CA 1
ATOM 1599 C C . LEU A 1 194 ? 19.891 -3.440 -17.421 1.00 88.31 194 LEU A C 1
ATOM 1601 O O . LEU A 1 194 ? 19.128 -4.405 -17.491 1.00 88.31 194 LEU A O 1
ATOM 1605 N N . LEU A 1 195 ? 19.444 -2.181 -17.384 1.00 91.81 195 LEU A N 1
ATOM 1606 C CA . LEU A 1 195 ? 18.022 -1.845 -17.452 1.00 91.81 195 LEU A CA 1
ATOM 1607 C C . LEU A 1 195 ? 17.414 -2.277 -18.794 1.00 91.81 195 LEU A C 1
ATOM 1609 O O . LEU A 1 195 ? 16.330 -2.856 -18.825 1.00 91.81 195 LEU A O 1
ATOM 1613 N N . LYS A 1 196 ? 18.120 -2.056 -19.909 1.00 92.94 196 LYS A N 1
ATOM 1614 C CA . LYS A 1 196 ? 17.666 -2.473 -21.244 1.00 92.94 196 LYS A CA 1
ATOM 1615 C C . LYS A 1 196 ? 17.533 -3.987 -21.349 1.00 92.94 196 LYS A C 1
ATOM 1617 O O . LYS A 1 196 ? 16.529 -4.465 -21.864 1.00 92.94 196 LYS A O 1
ATOM 1622 N N . GLN A 1 197 ? 18.513 -4.743 -20.859 1.00 92.00 197 GLN A N 1
ATOM 1623 C CA . GLN A 1 197 ? 18.454 -6.206 -20.826 1.00 92.00 197 GLN A CA 1
ATOM 1624 C C . GLN A 1 197 ? 17.262 -6.702 -20.009 1.00 92.00 197 GLN A C 1
ATOM 1626 O O . GLN A 1 197 ? 16.542 -7.590 -20.462 1.00 92.00 197 GLN A O 1
ATOM 1631 N N . PHE A 1 198 ? 17.014 -6.092 -18.848 1.00 93.31 198 PHE A N 1
ATOM 1632 C CA . PHE A 1 198 ? 15.849 -6.405 -18.032 1.00 93.31 198 PHE A CA 1
ATOM 1633 C C . PHE A 1 198 ? 14.533 -6.134 -18.780 1.00 93.31 198 PHE A C 1
ATOM 1635 O O . PHE A 1 198 ? 13.706 -7.034 -18.913 1.00 93.31 198 PHE A O 1
ATOM 1642 N N . LEU A 1 199 ? 14.361 -4.929 -19.329 1.00 95.25 199 LEU A N 1
ATOM 1643 C CA . LEU A 1 199 ? 13.135 -4.510 -20.016 1.00 95.25 199 LEU A CA 1
ATOM 1644 C C . LEU A 1 199 ? 12.852 -5.305 -21.299 1.00 95.25 199 LEU A C 1
ATOM 1646 O O . LEU A 1 199 ? 11.692 -5.571 -21.611 1.00 95.25 199 LEU A O 1
ATOM 1650 N N . ARG A 1 200 ? 13.894 -5.761 -22.012 1.00 95.56 200 ARG A N 1
ATOM 1651 C CA . ARG A 1 200 ? 13.759 -6.604 -23.217 1.00 95.56 200 ARG A CA 1
ATOM 1652 C C . ARG A 1 200 ? 13.006 -7.913 -22.962 1.00 95.56 200 ARG A C 1
ATOM 1654 O O . ARG A 1 200 ? 12.465 -8.487 -23.900 1.00 95.56 200 ARG A O 1
ATOM 1661 N N . ARG A 1 201 ? 12.925 -8.374 -21.709 1.00 93.69 201 ARG A N 1
ATOM 1662 C CA . ARG A 1 201 ? 12.120 -9.548 -21.323 1.00 93.69 201 ARG A CA 1
ATOM 1663 C C . ARG A 1 201 ? 10.612 -9.317 -21.491 1.00 93.69 201 ARG A C 1
ATOM 1665 O O . ARG A 1 201 ? 9.868 -10.290 -21.611 1.00 93.69 201 ARG A O 1
ATOM 1672 N N . PHE A 1 202 ? 10.177 -8.056 -21.509 1.00 94.00 202 PHE A N 1
ATOM 1673 C CA . PHE A 1 202 ? 8.767 -7.654 -21.532 1.00 94.00 202 PHE A CA 1
ATOM 1674 C C . PHE A 1 202 ? 8.369 -6.920 -22.817 1.00 94.00 202 PHE A C 1
ATOM 1676 O O . PHE A 1 202 ? 7.184 -6.679 -23.037 1.00 94.00 202 PHE A O 1
ATOM 1683 N N . GLY A 1 203 ? 9.317 -6.586 -23.696 1.00 94.19 203 GLY A N 1
ATOM 1684 C CA . GLY A 1 203 ? 9.000 -5.986 -24.989 1.00 94.19 203 GLY A CA 1
ATOM 1685 C C . GLY A 1 203 ? 10.146 -5.214 -25.639 1.00 94.19 203 GLY A C 1
ATOM 1686 O O . GLY A 1 203 ? 11.322 -5.447 -25.357 1.00 94.19 203 GLY A O 1
ATOM 1687 N N . LYS A 1 204 ? 9.802 -4.318 -26.566 1.00 95.94 204 LYS A N 1
ATOM 1688 C CA . LYS A 1 204 ? 10.764 -3.578 -27.389 1.00 95.94 204 LYS A CA 1
ATOM 1689 C C . LYS A 1 204 ? 11.352 -2.417 -26.593 1.00 95.94 204 LYS A C 1
ATOM 1691 O O . LYS A 1 204 ? 10.616 -1.623 -26.023 1.00 95.94 204 LYS A O 1
ATOM 1696 N N . VAL A 1 205 ? 12.677 -2.280 -26.598 1.00 96.12 205 VAL A N 1
ATOM 1697 C CA . VAL A 1 205 ? 13.381 -1.205 -25.880 1.00 96.12 205 VAL A CA 1
ATOM 1698 C C . VAL A 1 205 ? 14.136 -0.312 -26.859 1.00 96.12 205 VAL A C 1
ATOM 1700 O O . VAL A 1 205 ? 15.011 -0.789 -27.585 1.00 96.12 205 VAL A O 1
ATOM 1703 N N . GLU A 1 206 ? 13.844 0.986 -26.840 1.00 92.25 206 GLU A N 1
ATOM 1704 C CA . GLU A 1 206 ? 14.499 2.023 -27.640 1.00 92.25 206 GLU A CA 1
ATOM 1705 C C . GLU A 1 206 ? 15.235 3.045 -26.756 1.00 92.25 206 GLU A C 1
ATOM 1707 O O . GLU A 1 206 ? 14.853 3.301 -25.615 1.00 92.25 206 GLU A O 1
ATOM 1712 N N . GLY A 1 207 ? 16.308 3.641 -27.290 1.00 89.94 207 GLY A N 1
ATOM 1713 C CA . GLY A 1 207 ? 17.163 4.604 -26.583 1.00 89.94 207 GLY A CA 1
ATOM 1714 C C . GLY A 1 207 ? 18.500 4.022 -26.082 1.00 89.94 207 GLY A C 1
ATOM 1715 O O . GLY A 1 207 ? 18.867 2.897 -26.449 1.00 89.94 207 GLY A O 1
ATOM 1716 N N . PRO A 1 208 ? 19.266 4.762 -25.259 1.00 91.19 208 PRO A N 1
ATOM 1717 C CA . PRO A 1 208 ? 18.903 6.054 -24.670 1.00 91.19 208 PRO A CA 1
ATOM 1718 C C . PRO A 1 208 ? 18.767 7.192 -25.698 1.00 91.19 208 PRO A C 1
ATOM 1720 O O . PRO A 1 208 ? 19.566 7.286 -26.627 1.00 91.19 208 PRO A O 1
ATOM 1723 N N . LYS A 1 209 ? 17.759 8.051 -25.520 1.00 91.38 209 LYS A N 1
ATOM 1724 C CA . LYS A 1 209 ? 17.544 9.320 -26.246 1.00 91.38 209 LYS A CA 1
ATOM 1725 C C . LYS A 1 209 ? 17.736 10.499 -25.279 1.00 91.38 209 LYS A C 1
ATOM 1727 O O . LYS A 1 209 ? 17.646 10.316 -24.069 1.00 91.38 209 LYS A O 1
ATOM 1732 N N . SER A 1 210 ? 17.991 11.709 -25.780 1.00 89.81 210 SER A N 1
ATOM 1733 C CA . SER A 1 210 ? 18.154 12.888 -24.905 1.00 89.81 210 SER A CA 1
ATOM 1734 C C . SER A 1 210 ? 16.827 13.291 -24.267 1.00 89.81 210 SER A C 1
ATOM 1736 O O . SER A 1 210 ? 15.803 13.302 -24.955 1.00 89.81 210 SER A O 1
ATOM 1738 N N . LEU A 1 211 ? 16.857 13.708 -22.995 1.00 87.44 211 LEU A N 1
ATOM 1739 C CA . LEU A 1 211 ? 15.698 14.284 -22.294 1.00 87.44 211 LEU A CA 1
ATOM 1740 C C . LEU A 1 211 ? 15.002 15.391 -23.101 1.00 87.44 211 LEU A C 1
ATOM 1742 O O . LEU A 1 211 ? 13.777 15.487 -23.085 1.00 87.44 211 LEU A O 1
ATOM 1746 N N . ILE A 1 212 ? 15.771 16.190 -23.846 1.00 86.00 212 ILE A N 1
ATOM 1747 C CA . ILE A 1 212 ? 15.262 17.318 -24.642 1.00 86.00 212 ILE A CA 1
ATOM 1748 C C . ILE A 1 212 ? 14.276 16.830 -25.716 1.00 86.00 212 ILE A C 1
ATOM 1750 O O . ILE A 1 212 ? 13.271 17.479 -25.987 1.00 86.00 212 ILE A O 1
ATOM 1754 N N . THR A 1 213 ? 14.524 15.645 -26.279 1.00 89.38 213 THR A N 1
ATOM 1755 C CA . THR A 1 213 ? 13.695 15.049 -27.341 1.00 89.38 213 THR A CA 1
ATOM 1756 C C . THR A 1 213 ? 12.458 14.317 -26.816 1.00 89.38 213 THR A C 1
ATOM 1758 O O . THR A 1 213 ? 11.625 13.870 -27.602 1.00 89.38 213 THR A O 1
ATOM 1761 N N . ALA A 1 214 ? 12.314 14.176 -25.494 1.00 90.31 214 ALA A N 1
ATOM 1762 C CA . ALA A 1 214 ? 11.247 13.372 -24.908 1.00 90.31 214 ALA A CA 1
ATOM 1763 C C . ALA A 1 214 ? 9.856 13.947 -25.188 1.00 90.31 214 ALA A C 1
ATOM 1765 O O . ALA A 1 214 ? 8.942 13.191 -25.511 1.00 90.31 214 ALA A O 1
ATOM 1766 N N . ARG A 1 215 ? 9.701 15.276 -25.104 1.00 88.81 215 ARG A N 1
ATOM 1767 C CA . ARG A 1 215 ? 8.419 15.945 -25.376 1.00 88.81 215 ARG A CA 1
ATOM 1768 C C . ARG A 1 215 ? 8.000 15.773 -26.829 1.00 88.81 215 ARG A C 1
ATOM 1770 O O . ARG A 1 215 ? 6.901 15.302 -27.080 1.00 88.81 215 ARG A O 1
ATOM 1777 N N . GLU A 1 216 ? 8.912 16.056 -27.757 1.00 88.38 216 GLU A N 1
ATOM 1778 C CA . GLU A 1 216 ? 8.666 15.903 -29.193 1.00 88.38 216 GLU A CA 1
ATOM 1779 C C . GLU A 1 216 ? 8.256 14.464 -29.547 1.00 88.38 216 GLU A C 1
ATOM 1781 O O . GLU A 1 216 ? 7.330 14.250 -30.327 1.00 88.38 216 GLU A O 1
ATOM 1786 N N . LEU A 1 217 ? 8.910 13.457 -28.952 1.00 87.75 217 LEU A N 1
ATOM 1787 C CA . LEU A 1 217 ? 8.524 12.064 -29.179 1.00 87.75 217 LEU A CA 1
ATOM 1788 C C . LEU A 1 217 ? 7.162 11.735 -28.551 1.00 87.75 217 LEU A C 1
ATOM 1790 O O . LEU A 1 217 ? 6.384 11.001 -29.153 1.00 87.75 217 LEU A O 1
ATOM 1794 N N . GLY A 1 218 ? 6.870 12.276 -27.366 1.00 85.62 218 GLY A N 1
ATOM 1795 C CA . GLY A 1 218 ? 5.576 12.118 -26.702 1.00 85.62 218 GLY A CA 1
ATOM 1796 C C . GLY A 1 218 ? 4.410 12.684 -27.516 1.00 85.62 218 GLY A C 1
ATOM 1797 O O . GLY A 1 218 ? 3.341 12.085 -27.540 1.00 85.62 218 GLY A O 1
ATOM 1798 N N . GLU A 1 219 ? 4.619 13.789 -28.233 1.00 86.12 219 GLU A N 1
ATOM 1799 C CA . GLU A 1 219 ? 3.608 14.386 -29.121 1.00 86.12 219 GLU A CA 1
ATOM 1800 C C . GLU A 1 219 ? 3.340 13.527 -30.363 1.00 86.12 219 GLU A C 1
ATOM 1802 O O . GLU A 1 219 ? 2.214 13.474 -30.850 1.00 86.12 219 GLU A O 1
ATOM 1807 N N . LYS A 1 220 ? 4.366 12.834 -30.869 1.00 85.94 220 LYS A N 1
ATOM 1808 C CA . LYS A 1 220 ? 4.297 12.034 -32.103 1.00 85.94 220 LYS A CA 1
ATOM 1809 C C . LYS A 1 220 ? 3.858 10.586 -31.882 1.00 85.94 220 LYS A C 1
ATOM 1811 O O . LYS A 1 220 ? 3.748 9.838 -32.853 1.00 85.94 220 LYS A O 1
ATOM 1816 N N . ILE A 1 221 ? 3.669 10.153 -30.635 1.00 83.06 221 ILE A N 1
ATOM 1817 C CA . ILE A 1 221 ? 3.387 8.749 -30.352 1.00 83.06 221 ILE A CA 1
ATOM 1818 C C . ILE A 1 221 ? 1.899 8.424 -30.515 1.00 83.06 221 ILE A C 1
ATOM 1820 O O . ILE A 1 221 ? 1.040 9.007 -29.856 1.00 83.06 221 ILE A O 1
ATOM 1824 N N . TYR A 1 222 ? 1.611 7.472 -31.402 1.00 72.44 222 TYR A N 1
ATOM 1825 C CA . TYR A 1 222 ? 0.248 7.024 -31.695 1.00 72.44 222 TYR A CA 1
ATOM 1826 C C . TYR A 1 222 ? -0.224 5.921 -30.735 1.00 72.44 222 TYR A C 1
ATOM 1828 O O . TYR A 1 222 ? -1.373 5.926 -30.312 1.00 72.44 222 TYR A O 1
ATOM 1836 N N . ASP A 1 223 ? 0.671 5.013 -30.336 1.00 80.12 223 ASP A N 1
ATOM 1837 C CA . ASP A 1 223 ? 0.377 3.889 -29.435 1.00 80.12 223 ASP A CA 1
ATOM 1838 C C . ASP A 1 223 ? 0.747 4.237 -27.984 1.00 80.12 223 ASP A C 1
ATOM 1840 O O . ASP A 1 223 ? 1.760 3.785 -27.435 1.00 80.12 223 ASP A O 1
ATOM 1844 N N . LYS A 1 224 ? -0.048 5.127 -27.382 1.00 78.31 224 LYS A N 1
ATOM 1845 C CA . LYS A 1 224 ? 0.151 5.587 -25.997 1.00 78.31 224 LYS A CA 1
ATOM 1846 C C . LYS A 1 224 ? -0.114 4.484 -24.969 1.00 78.31 224 LYS A C 1
ATOM 1848 O O . LYS A 1 224 ? 0.541 4.459 -23.935 1.00 78.31 224 LYS A O 1
ATOM 1853 N N . GLU A 1 225 ? -1.020 3.559 -25.273 1.00 78.31 225 GLU A N 1
ATOM 1854 C CA . GLU A 1 225 ? -1.480 2.509 -24.353 1.00 78.31 225 GLU A CA 1
ATOM 1855 C C . GLU A 1 225 ? -0.452 1.389 -24.150 1.00 78.31 225 GLU A C 1
ATOM 1857 O O . GLU A 1 225 ? -0.408 0.764 -23.091 1.00 78.31 225 GLU A O 1
ATOM 1862 N N . ASN A 1 226 ? 0.431 1.147 -25.126 1.00 87.00 226 ASN A N 1
ATOM 1863 C CA . ASN A 1 226 ? 1.507 0.161 -24.980 1.00 87.00 226 ASN A CA 1
ATOM 1864 C C . ASN A 1 226 ? 2.894 0.772 -24.803 1.00 87.00 226 ASN A C 1
ATOM 1866 O O . ASN A 1 226 ? 3.865 0.014 -24.698 1.00 87.00 226 ASN A O 1
ATOM 1870 N N . THR A 1 227 ? 3.014 2.102 -24.756 1.00 92.94 227 THR A N 1
ATOM 1871 C CA . THR A 1 227 ? 4.317 2.761 -24.642 1.00 92.94 227 THR A CA 1
ATOM 1872 C C . THR A 1 227 ? 4.519 3.458 -23.309 1.00 92.94 227 THR A C 1
ATOM 1874 O O . THR A 1 227 ? 3.747 4.326 -22.917 1.00 92.94 227 THR A O 1
ATOM 1877 N N . ILE A 1 228 ? 5.643 3.152 -22.661 1.00 94.88 228 ILE A N 1
ATOM 1878 C CA . ILE A 1 228 ? 6.110 3.861 -21.474 1.00 94.88 228 ILE A CA 1
ATOM 1879 C C . ILE A 1 228 ? 7.429 4.589 -21.730 1.00 94.88 228 ILE A C 1
ATOM 1881 O O . ILE A 1 228 ? 8.358 4.070 -22.358 1.00 94.88 228 ILE A O 1
ATOM 1885 N N . PHE A 1 229 ? 7.514 5.803 -21.195 1.00 94.69 229 PHE A N 1
ATOM 1886 C CA . PHE A 1 229 ? 8.700 6.646 -21.230 1.00 94.69 229 PHE A CA 1
ATOM 1887 C C . PHE A 1 229 ? 9.458 6.494 -19.911 1.00 94.69 229 PHE A C 1
ATOM 1889 O O . PHE A 1 229 ? 8.921 6.759 -18.838 1.00 94.69 229 PHE A O 1
ATOM 1896 N N . ILE A 1 230 ? 10.712 6.056 -19.980 1.00 94.38 230 ILE A N 1
ATOM 1897 C CA . ILE A 1 230 ? 11.553 5.801 -18.812 1.00 94.38 230 ILE A CA 1
ATOM 1898 C C . ILE A 1 230 ? 12.668 6.840 -18.764 1.00 94.38 230 ILE A C 1
ATOM 1900 O O . ILE A 1 230 ? 13.518 6.883 -19.649 1.00 94.38 230 ILE A O 1
ATOM 1904 N N . PHE A 1 231 ? 12.683 7.653 -17.716 1.00 92.69 231 PHE A N 1
ATOM 1905 C CA . PHE A 1 231 ? 13.667 8.706 -17.492 1.00 92.69 231 PHE A CA 1
ATOM 1906 C C . PHE A 1 231 ? 14.720 8.227 -16.502 1.00 92.69 231 PHE A C 1
ATOM 1908 O O . PHE A 1 231 ? 14.387 7.883 -15.370 1.00 92.69 231 PHE A O 1
ATOM 1915 N N . VAL A 1 232 ? 15.981 8.206 -16.927 1.00 91.44 232 VAL A N 1
ATOM 1916 C CA . VAL A 1 232 ? 17.112 7.736 -16.122 1.00 91.44 232 VAL A CA 1
ATOM 1917 C C . VAL A 1 232 ? 18.097 8.868 -15.893 1.00 91.44 232 VAL A C 1
ATOM 1919 O O . VAL A 1 232 ? 18.767 9.297 -16.832 1.00 91.44 232 VAL A O 1
ATOM 1922 N N . GLU A 1 233 ? 18.227 9.313 -14.647 1.00 89.75 233 GLU A N 1
ATOM 1923 C CA . GLU A 1 233 ? 19.097 10.434 -14.282 1.00 89.75 233 GLU A CA 1
ATOM 1924 C C . GLU A 1 233 ? 19.587 10.349 -12.835 1.00 89.75 233 GLU A C 1
ATOM 1926 O O . GLU A 1 233 ? 19.008 9.641 -12.011 1.00 89.75 233 GLU A O 1
ATOM 1931 N N . ASN A 1 234 ? 20.632 11.115 -12.516 1.00 87.38 234 ASN A N 1
ATOM 1932 C CA . ASN A 1 234 ? 20.976 11.407 -11.125 1.00 87.38 234 ASN A CA 1
ATOM 1933 C C . ASN A 1 234 ? 19.931 12.326 -10.466 1.00 87.38 234 ASN A C 1
ATOM 1935 O O . ASN A 1 234 ? 19.161 13.007 -11.144 1.00 87.38 234 ASN A O 1
ATOM 1939 N N . GLU A 1 235 ? 19.932 12.367 -9.135 1.00 83.88 235 GLU A N 1
ATOM 1940 C CA . GLU A 1 235 ? 18.960 13.102 -8.311 1.00 83.88 235 GLU A CA 1
ATOM 1941 C C . GLU A 1 235 ? 18.808 14.577 -8.717 1.00 83.88 235 GLU A C 1
ATOM 1943 O O . GLU A 1 235 ? 17.700 15.025 -9.004 1.00 83.88 235 GLU A O 1
ATOM 1948 N N . LYS A 1 236 ? 19.923 15.306 -8.871 1.00 84.06 236 LYS A N 1
ATOM 1949 C CA . LYS A 1 236 ? 19.909 16.732 -9.251 1.00 84.06 236 LYS A CA 1
ATOM 1950 C C . LYS A 1 236 ? 19.251 16.966 -10.612 1.00 84.06 236 LYS A C 1
ATOM 1952 O O . LYS A 1 236 ? 18.509 17.928 -10.799 1.00 84.06 236 LYS A O 1
ATOM 1957 N N . MET A 1 237 ? 19.545 16.098 -11.578 1.00 80.69 237 MET A N 1
ATOM 1958 C CA . MET A 1 237 ? 18.980 16.187 -12.923 1.00 80.69 237 MET A CA 1
ATOM 1959 C C . MET A 1 237 ? 17.509 15.772 -12.945 1.00 80.69 237 MET A C 1
ATOM 1961 O O . MET A 1 237 ? 16.721 16.404 -13.648 1.00 80.69 237 MET A O 1
ATOM 1965 N N . LEU A 1 238 ? 17.113 14.767 -12.157 1.00 78.62 238 LEU A N 1
ATOM 1966 C CA . LEU A 1 238 ? 15.702 14.430 -11.985 1.00 78.62 238 LEU A CA 1
ATOM 1967 C C . LEU A 1 238 ? 14.943 15.633 -11.445 1.00 78.62 238 LEU A C 1
ATOM 1969 O O . LEU A 1 238 ? 14.010 16.067 -12.100 1.00 78.62 238 LEU A O 1
ATOM 1973 N N . GLU A 1 239 ? 15.361 16.226 -10.330 1.00 79.56 239 GLU A N 1
ATOM 1974 C CA . GLU A 1 239 ? 14.658 17.363 -9.723 1.00 79.56 239 GLU A CA 1
ATOM 1975 C C . GLU A 1 239 ? 14.453 18.531 -10.698 1.00 79.56 239 GLU A C 1
ATOM 1977 O O . GLU A 1 239 ? 13.347 19.068 -10.802 1.00 79.56 239 GLU A O 1
ATOM 1982 N N . ALA A 1 240 ? 15.486 18.878 -11.472 1.00 78.56 240 ALA A N 1
ATOM 1983 C CA . ALA A 1 240 ? 15.437 19.981 -12.430 1.00 78.56 240 ALA A CA 1
ATOM 1984 C C . ALA A 1 240 ? 14.430 19.758 -13.576 1.00 78.56 240 ALA A C 1
ATOM 1986 O O . ALA A 1 240 ? 13.808 20.708 -14.055 1.00 78.56 240 ALA A O 1
ATOM 1987 N N . TRP A 1 241 ? 14.259 18.512 -14.025 1.00 73.56 241 TRP A N 1
ATOM 1988 C CA . TRP A 1 241 ? 13.423 18.177 -15.185 1.00 73.56 241 TRP A CA 1
ATOM 1989 C C . TRP A 1 241 ? 12.062 17.579 -14.812 1.00 73.56 241 TRP A C 1
ATOM 1991 O O . TRP A 1 241 ? 11.114 17.663 -15.600 1.00 73.56 241 TRP A O 1
ATOM 2001 N N . TYR A 1 242 ? 11.951 16.999 -13.617 1.00 75.69 242 TYR A N 1
ATOM 2002 C CA . TYR A 1 242 ? 10.821 16.191 -13.171 1.00 75.69 242 TYR A CA 1
ATOM 2003 C C . TYR A 1 242 ? 9.522 16.976 -13.234 1.00 75.69 242 TYR A C 1
ATOM 2005 O O . TYR A 1 242 ? 8.584 16.542 -13.893 1.00 75.69 242 TYR A O 1
ATOM 2013 N N . LYS A 1 243 ? 9.474 18.167 -12.627 1.00 73.81 243 LYS A N 1
ATOM 2014 C CA . LYS A 1 243 ? 8.223 18.927 -12.514 1.00 73.81 243 LYS A CA 1
ATOM 2015 C C . LYS A 1 243 ? 7.632 19.275 -13.884 1.00 73.81 243 LYS A C 1
ATOM 2017 O O . LYS A 1 243 ? 6.453 19.038 -14.119 1.00 73.81 243 LYS A O 1
ATOM 2022 N N . ASN A 1 244 ? 8.453 19.775 -14.808 1.00 76.81 244 ASN A N 1
ATOM 2023 C CA . ASN A 1 244 ? 7.976 20.228 -16.118 1.00 76.81 244 ASN A CA 1
ATOM 2024 C C . ASN A 1 244 ? 7.629 19.067 -17.058 1.00 76.81 244 ASN A C 1
ATOM 2026 O O . ASN A 1 244 ? 6.619 19.130 -17.759 1.00 76.81 244 ASN A O 1
ATOM 2030 N N . LEU A 1 245 ? 8.439 18.002 -17.077 1.00 81.69 245 LEU A N 1
ATOM 2031 C CA . LEU A 1 245 ? 8.151 16.836 -17.913 1.00 81.69 245 LEU A CA 1
ATOM 2032 C C . LEU A 1 245 ? 6.948 16.055 -17.381 1.00 81.69 245 LEU A C 1
ATOM 2034 O O . LEU A 1 245 ? 6.081 15.688 -18.169 1.00 81.69 245 LEU A O 1
ATOM 2038 N N . LYS A 1 246 ? 6.848 15.854 -16.061 1.00 81.62 246 LYS A N 1
ATOM 2039 C CA . LYS A 1 246 ? 5.752 15.092 -15.452 1.00 81.62 246 LYS A CA 1
ATOM 2040 C C . LYS A 1 246 ? 4.399 15.732 -15.751 1.00 81.62 246 LYS A C 1
ATOM 2042 O O . LYS A 1 246 ? 3.514 15.044 -16.242 1.00 81.62 246 LYS A O 1
ATOM 2047 N N . ILE A 1 247 ? 4.280 17.053 -15.566 1.00 81.56 247 ILE A N 1
ATOM 2048 C CA . ILE A 1 247 ? 3.055 17.804 -15.893 1.00 81.56 247 ILE A CA 1
ATOM 2049 C C . ILE A 1 247 ? 2.670 17.601 -17.361 1.00 81.56 247 ILE A C 1
ATOM 2051 O O . ILE A 1 247 ? 1.507 17.337 -17.666 1.00 81.56 247 ILE A O 1
ATOM 2055 N N . PHE A 1 248 ? 3.640 17.699 -18.274 1.00 86.88 248 PHE A N 1
ATOM 2056 C CA . PHE A 1 248 ? 3.388 17.519 -19.700 1.00 86.88 248 PHE A CA 1
ATOM 2057 C C . PHE A 1 248 ? 2.875 16.108 -20.024 1.00 86.88 248 PHE A C 1
ATOM 2059 O O . PHE A 1 248 ? 1.849 15.975 -20.691 1.00 86.88 248 PHE A O 1
ATOM 2066 N N . PHE A 1 249 ? 3.564 15.059 -19.567 1.00 88.25 249 PHE A N 1
ATOM 2067 C CA . PHE A 1 249 ? 3.191 13.682 -19.897 1.00 88.25 249 PHE A CA 1
ATOM 2068 C C . PHE A 1 249 ? 1.878 13.256 -19.233 1.00 88.25 249 PHE A C 1
ATOM 2070 O O . PHE A 1 249 ? 1.073 12.592 -19.884 1.00 88.25 249 PHE A O 1
ATOM 2077 N N . ASP A 1 250 ? 1.613 13.711 -18.005 1.00 82.31 250 ASP A N 1
ATOM 2078 C CA . ASP A 1 250 ? 0.341 13.464 -17.319 1.00 82.31 250 ASP A CA 1
ATOM 2079 C C . ASP A 1 250 ? -0.823 14.118 -18.067 1.00 82.31 250 ASP A C 1
ATOM 2081 O O . ASP A 1 250 ? -1.823 13.461 -18.354 1.00 82.31 250 ASP A O 1
ATOM 2085 N N . SER A 1 251 ? -0.654 15.379 -18.486 1.00 82.88 251 SER A N 1
ATOM 2086 C CA . SER A 1 251 ? -1.661 16.105 -19.277 1.00 82.88 251 SER A CA 1
ATOM 2087 C C . SER A 1 251 ? -1.951 15.428 -20.621 1.00 82.88 251 SER A C 1
ATOM 2089 O O . SER A 1 251 ? -3.040 15.575 -21.167 1.00 82.88 251 SER A O 1
ATOM 2091 N N . ASN A 1 252 ? -0.989 14.672 -21.158 1.00 83.31 252 ASN A N 1
ATOM 2092 C CA . ASN A 1 252 ? -1.105 13.967 -22.435 1.00 83.31 252 ASN A CA 1
ATOM 2093 C C . ASN A 1 252 ? -1.462 12.480 -22.300 1.00 83.31 252 ASN A C 1
ATOM 2095 O O . ASN A 1 252 ? -1.505 11.791 -23.329 1.00 83.31 252 ASN A O 1
ATOM 2099 N N . ARG A 1 253 ? -1.718 12.003 -21.070 1.00 83.31 253 ARG A N 1
ATOM 2100 C CA . ARG A 1 253 ? -2.002 10.598 -20.730 1.00 83.31 253 ARG A CA 1
ATOM 2101 C C . ARG A 1 253 ? -0.929 9.633 -21.245 1.00 83.31 253 ARG A C 1
ATOM 2103 O O . ARG A 1 253 ? -1.231 8.608 -21.846 1.00 83.31 253 ARG A O 1
ATOM 2110 N N . ILE A 1 254 ? 0.339 9.990 -21.055 1.00 88.12 254 ILE A N 1
ATOM 2111 C CA . ILE A 1 254 ? 1.482 9.161 -21.449 1.00 88.12 254 ILE A CA 1
ATOM 2112 C C . ILE A 1 254 ? 2.126 8.596 -20.187 1.00 88.12 254 ILE A C 1
ATOM 2114 O O . ILE A 1 254 ? 2.530 9.345 -19.294 1.00 88.12 254 ILE A O 1
ATOM 2118 N N . ALA A 1 255 ? 2.263 7.273 -20.125 1.00 91.00 255 ALA A N 1
ATOM 2119 C CA . ALA A 1 255 ? 2.883 6.604 -18.992 1.00 91.00 255 ALA A CA 1
ATOM 2120 C C . ALA A 1 255 ? 4.366 6.990 -18.870 1.00 91.00 255 ALA A C 1
ATOM 2122 O O . ALA A 1 255 ? 5.135 6.908 -19.835 1.00 91.00 255 ALA A O 1
ATOM 2123 N N . THR A 1 256 ? 4.786 7.371 -17.661 1.00 93.06 256 THR A N 1
ATOM 2124 C CA . THR A 1 256 ? 6.177 7.740 -17.369 1.00 93.06 256 THR A CA 1
ATOM 2125 C C . THR A 1 256 ? 6.714 7.056 -16.119 1.00 93.06 256 THR A C 1
ATOM 2127 O O . THR A 1 256 ? 6.036 6.947 -15.097 1.00 93.06 256 THR A O 1
ATOM 2130 N N . GLN A 1 257 ? 7.974 6.636 -16.167 1.00 93.19 257 GLN A N 1
ATOM 2131 C CA . GLN A 1 257 ? 8.689 6.095 -15.018 1.00 93.19 257 GLN A CA 1
ATOM 2132 C C . GLN A 1 257 ? 10.026 6.804 -14.857 1.00 93.19 257 GLN A C 1
ATOM 2134 O O . GLN A 1 257 ? 10.857 6.790 -15.759 1.00 93.19 257 GLN A O 1
ATOM 2139 N N . TYR A 1 258 ? 10.252 7.389 -13.688 1.00 91.38 258 TYR A N 1
ATOM 2140 C CA . TYR A 1 258 ? 11.521 8.021 -13.350 1.00 91.38 258 TYR A CA 1
ATOM 2141 C C . TYR A 1 258 ? 12.348 7.044 -12.523 1.00 91.38 258 TYR A C 1
ATOM 2143 O O . TYR A 1 258 ? 11.827 6.380 -11.625 1.00 91.38 258 TYR A O 1
ATOM 2151 N N . VAL A 1 259 ? 13.629 6.927 -12.853 1.00 89.94 259 VAL A N 1
ATOM 2152 C CA . VAL A 1 259 ? 14.557 5.994 -12.223 1.00 89.94 259 VAL A CA 1
ATOM 2153 C C . VAL A 1 259 ? 15.846 6.731 -11.912 1.00 89.94 259 VAL A C 1
ATOM 2155 O O . VAL A 1 259 ? 16.516 7.236 -12.811 1.00 89.94 259 VAL A O 1
ATOM 2158 N N . MET A 1 260 ? 16.214 6.760 -10.633 1.00 88.75 260 MET A N 1
ATOM 2159 C CA . MET A 1 260 ? 17.532 7.244 -10.236 1.00 88.75 260 MET A CA 1
ATOM 2160 C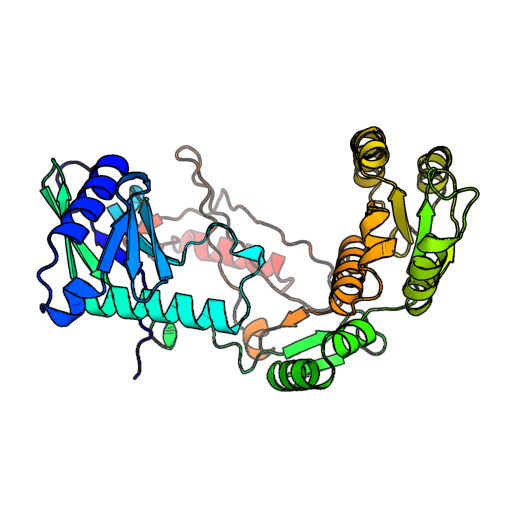 C . MET A 1 260 ? 18.617 6.313 -10.775 1.00 88.75 260 MET A C 1
ATOM 2162 O O . MET A 1 260 ? 18.536 5.094 -10.602 1.00 88.75 260 MET A O 1
ATOM 2166 N N . ASP A 1 261 ? 19.661 6.885 -11.354 1.00 86.50 261 ASP A N 1
ATOM 2167 C CA . ASP A 1 261 ? 20.827 6.167 -11.869 1.00 86.50 261 ASP A CA 1
ATOM 2168 C C . ASP A 1 261 ? 21.451 5.198 -10.849 1.00 86.50 261 ASP A C 1
ATOM 2170 O O . ASP A 1 261 ? 21.722 4.033 -11.158 1.00 86.50 261 ASP A O 1
ATOM 2174 N N . ARG A 1 262 ? 21.555 5.631 -9.591 1.00 87.31 262 ARG A N 1
ATOM 2175 C CA . ARG A 1 262 ? 22.013 4.830 -8.458 1.00 87.31 262 ARG A CA 1
ATOM 2176 C C . ARG A 1 262 ? 21.187 3.558 -8.271 1.00 87.31 262 ARG A C 1
ATOM 2178 O O . ARG A 1 262 ? 21.736 2.502 -7.971 1.00 87.31 262 ARG A O 1
ATOM 2185 N N . THR A 1 263 ? 19.872 3.623 -8.492 1.00 86.56 263 THR A N 1
ATOM 2186 C CA . THR A 1 263 ? 18.987 2.447 -8.395 1.00 86.56 263 THR A CA 1
ATOM 2187 C C . THR A 1 263 ? 19.324 1.421 -9.471 1.00 86.56 263 THR A C 1
ATOM 2189 O O . THR A 1 263 ? 19.305 0.218 -9.211 1.00 86.56 263 THR A O 1
ATOM 2192 N N . ILE A 1 264 ? 19.693 1.879 -10.666 1.00 85.38 264 ILE A N 1
ATOM 2193 C CA . ILE A 1 264 ? 20.095 0.990 -11.755 1.00 85.38 264 ILE A CA 1
ATOM 2194 C C . ILE A 1 264 ? 21.436 0.337 -11.435 1.00 85.38 264 ILE A C 1
ATOM 2196 O O . ILE A 1 264 ? 21.562 -0.880 -11.537 1.00 85.38 264 ILE A O 1
ATOM 2200 N N . TYR A 1 265 ? 22.420 1.124 -11.006 1.00 82.31 265 TYR A N 1
ATOM 2201 C CA . TYR A 1 265 ? 23.756 0.611 -10.721 1.00 82.31 265 TYR A CA 1
ATOM 2202 C C . TYR A 1 265 ? 23.776 -0.366 -9.533 1.00 82.31 265 TYR A C 1
ATOM 2204 O O . TYR A 1 265 ? 24.365 -1.445 -9.619 1.00 82.31 265 TYR A O 1
ATOM 2212 N N . GLU A 1 266 ? 23.102 -0.012 -8.437 1.00 84.50 266 GLU A N 1
ATOM 2213 C CA . GLU A 1 266 ? 23.205 -0.744 -7.172 1.00 84.50 266 GLU A CA 1
ATOM 2214 C C . GLU A 1 266 ? 22.133 -1.827 -7.007 1.00 84.50 266 GLU A C 1
ATOM 2216 O O . GLU A 1 266 ? 22.392 -2.860 -6.392 1.00 84.50 266 GLU A O 1
ATOM 2221 N N . LYS A 1 267 ? 20.914 -1.603 -7.520 1.00 87.38 267 LYS A N 1
ATOM 2222 C CA . LYS A 1 267 ? 19.722 -2.336 -7.058 1.00 87.38 267 LYS A CA 1
ATOM 2223 C C . LYS A 1 267 ? 18.992 -3.126 -8.139 1.00 87.38 267 LYS A C 1
ATOM 2225 O O . LYS A 1 267 ? 18.319 -4.094 -7.795 1.00 87.38 267 LYS A O 1
ATOM 2230 N N . ILE A 1 268 ? 19.144 -2.805 -9.428 1.00 87.06 268 ILE A N 1
ATOM 2231 C CA . ILE A 1 268 ? 18.377 -3.468 -10.507 1.00 87.06 268 ILE A CA 1
ATOM 2232 C C . ILE A 1 268 ? 18.681 -4.963 -10.651 1.00 87.06 268 ILE A C 1
ATOM 2234 O O . ILE A 1 268 ? 17.939 -5.679 -11.308 1.00 87.06 268 ILE A O 1
ATOM 2238 N N . LYS A 1 269 ? 19.769 -5.458 -10.053 1.00 84.94 269 LYS A N 1
ATOM 2239 C CA . LYS A 1 269 ? 20.109 -6.890 -10.026 1.00 84.94 269 LYS A CA 1
ATOM 2240 C C . LYS A 1 269 ? 19.270 -7.676 -9.012 1.00 84.94 269 LYS A C 1
ATOM 2242 O O . LYS A 1 269 ? 19.222 -8.898 -9.091 1.00 84.94 269 LYS A O 1
ATOM 2247 N N . LEU A 1 270 ? 18.625 -6.994 -8.063 1.00 87.62 270 LEU A N 1
ATOM 2248 C CA . LEU A 1 270 ? 17.819 -7.616 -7.018 1.00 87.62 270 LEU A CA 1
ATOM 2249 C C . LEU A 1 270 ? 16.424 -7.969 -7.571 1.00 87.62 270 LEU A C 1
ATOM 2251 O O . LEU A 1 270 ? 15.707 -7.062 -8.005 1.00 87.62 270 LEU A O 1
ATOM 2255 N N . PRO A 1 271 ? 15.985 -9.242 -7.513 1.00 84.88 271 PRO A N 1
ATOM 2256 C CA . PRO A 1 271 ? 14.702 -9.671 -8.079 1.00 84.88 271 PRO A CA 1
ATOM 2257 C C . PRO A 1 271 ? 13.483 -8.917 -7.534 1.00 84.88 271 PRO A C 1
ATOM 2259 O O . PRO A 1 271 ? 12.556 -8.628 -8.2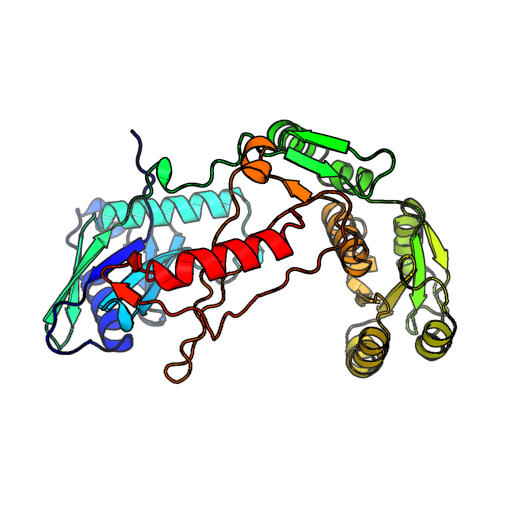82 1.00 84.88 271 PRO A O 1
ATOM 2262 N N . GLY A 1 272 ? 13.492 -8.537 -6.251 1.00 85.50 272 GLY A N 1
ATOM 2263 C CA . GLY A 1 272 ? 12.408 -7.742 -5.660 1.00 85.50 272 GLY A CA 1
ATOM 2264 C C . GLY A 1 272 ? 12.313 -6.325 -6.231 1.00 85.50 272 GLY A C 1
ATOM 2265 O O . GLY A 1 272 ? 11.216 -5.825 -6.458 1.00 85.50 272 GLY A O 1
ATOM 2266 N N . ILE A 1 273 ? 13.454 -5.701 -6.539 1.00 86.62 273 ILE A N 1
ATOM 2267 C CA . ILE A 1 273 ? 13.499 -4.374 -7.171 1.00 86.62 273 ILE A CA 1
ATOM 2268 C C . ILE A 1 273 ? 13.023 -4.469 -8.618 1.00 86.62 273 ILE A C 1
ATOM 2270 O O . ILE A 1 273 ? 12.234 -3.638 -9.053 1.00 86.62 273 ILE A O 1
ATOM 2274 N N . GLN A 1 274 ? 13.452 -5.507 -9.338 1.00 90.69 274 GLN A N 1
ATOM 2275 C CA . GLN A 1 274 ? 12.981 -5.799 -10.691 1.00 90.69 274 GLN A CA 1
ATOM 2276 C C . GLN A 1 274 ? 11.464 -5.995 -10.743 1.00 90.69 274 GLN A C 1
ATOM 2278 O O . GLN A 1 274 ? 10.802 -5.368 -11.567 1.00 90.69 274 GLN A O 1
ATOM 2283 N N . ALA A 1 275 ? 10.925 -6.836 -9.855 1.00 89.50 275 ALA A N 1
ATOM 2284 C CA . ALA A 1 275 ? 9.496 -7.107 -9.763 1.00 89.50 275 ALA A CA 1
ATOM 2285 C C . ALA A 1 275 ? 8.706 -5.839 -9.423 1.00 89.50 275 ALA A C 1
ATOM 2287 O O . ALA A 1 275 ? 7.762 -5.511 -10.134 1.00 89.50 275 ALA A O 1
ATOM 2288 N N . ASN A 1 276 ? 9.121 -5.086 -8.400 1.00 87.31 276 ASN A N 1
ATOM 2289 C CA . ASN A 1 276 ? 8.449 -3.842 -8.028 1.00 87.31 276 ASN A CA 1
ATOM 2290 C C . ASN A 1 276 ? 8.442 -2.831 -9.185 1.00 87.31 276 ASN A C 1
ATOM 2292 O O . ASN A 1 276 ? 7.399 -2.295 -9.546 1.00 87.31 276 ASN A O 1
ATOM 2296 N N . PHE A 1 277 ? 9.602 -2.630 -9.812 1.00 92.56 277 PHE A N 1
ATOM 2297 C CA . PHE A 1 277 ? 9.755 -1.693 -10.918 1.00 92.56 277 PHE A CA 1
ATOM 2298 C C . PHE A 1 277 ? 8.856 -2.046 -12.106 1.00 92.56 277 PHE A C 1
ATOM 2300 O O . PHE A 1 277 ? 8.151 -1.182 -12.620 1.00 92.56 277 PHE A O 1
ATOM 2307 N N . ILE A 1 278 ? 8.850 -3.308 -12.548 1.00 93.50 278 ILE A N 1
ATOM 2308 C CA . ILE A 1 278 ? 8.043 -3.683 -13.711 1.00 93.50 278 ILE A CA 1
ATOM 2309 C C . ILE A 1 278 ? 6.544 -3.698 -13.397 1.00 93.50 278 ILE A C 1
ATOM 2311 O O . ILE A 1 278 ? 5.757 -3.322 -14.259 1.00 93.50 278 ILE A O 1
ATOM 2315 N N . LEU A 1 279 ? 6.139 -4.070 -12.177 1.00 90.44 279 LEU A N 1
ATOM 2316 C CA . LEU A 1 279 ? 4.740 -3.980 -11.754 1.00 90.44 279 LEU A CA 1
ATOM 2317 C C . LEU A 1 279 ? 4.254 -2.528 -11.780 1.00 90.44 279 LEU A C 1
ATOM 2319 O O . LEU A 1 279 ? 3.201 -2.263 -12.350 1.00 90.44 279 LEU A O 1
ATOM 2323 N N . GLU A 1 280 ? 5.036 -1.584 -11.247 1.00 91.44 280 GLU A N 1
ATOM 2324 C CA . GLU A 1 280 ? 4.707 -0.153 -11.295 1.00 91.44 280 GLU A CA 1
ATOM 2325 C C . GLU A 1 280 ? 4.563 0.343 -12.741 1.00 91.44 280 GLU A C 1
ATOM 2327 O O . GLU A 1 280 ? 3.593 1.023 -13.081 1.00 91.44 280 GLU A O 1
ATOM 2332 N N . VAL A 1 281 ? 5.497 -0.048 -13.613 1.00 92.75 281 VAL A N 1
ATOM 2333 C CA . VAL A 1 281 ? 5.462 0.272 -15.044 1.00 92.75 281 VAL A CA 1
ATOM 2334 C C . VAL A 1 281 ? 4.183 -0.248 -15.706 1.00 92.75 281 VAL A C 1
ATOM 2336 O O . VAL A 1 281 ? 3.543 0.496 -16.449 1.00 92.75 281 VAL A O 1
ATOM 2339 N N . MET A 1 282 ? 3.779 -1.490 -15.426 1.00 90.94 282 MET A N 1
ATOM 2340 C CA . MET A 1 282 ? 2.545 -2.054 -15.982 1.00 90.94 282 MET A CA 1
ATOM 2341 C C . MET A 1 282 ? 1.298 -1.346 -15.454 1.00 90.94 282 MET A C 1
ATOM 2343 O O . MET A 1 282 ? 0.415 -1.023 -16.245 1.00 90.94 282 MET A O 1
ATOM 2347 N N . THR A 1 283 ? 1.252 -1.024 -14.160 1.00 87.12 283 THR A N 1
ATOM 2348 C CA . THR A 1 283 ? 0.147 -0.260 -13.562 1.00 87.12 283 THR A CA 1
ATOM 2349 C C . THR A 1 283 ? -0.016 1.111 -14.215 1.00 87.12 283 THR A C 1
ATOM 2351 O O . THR A 1 283 ? -1.135 1.536 -14.486 1.00 87.12 283 THR A O 1
ATOM 2354 N N . LYS A 1 284 ? 1.086 1.796 -14.546 1.00 88.00 284 LYS A N 1
ATOM 2355 C CA . LYS A 1 284 ? 1.043 3.091 -15.251 1.00 88.00 284 LYS A CA 1
ATOM 2356 C C . LYS A 1 284 ? 0.567 2.995 -16.697 1.00 88.00 284 LYS A C 1
ATOM 2358 O O . LYS A 1 284 ? 0.108 3.993 -17.239 1.00 88.00 284 LYS A O 1
ATOM 2363 N N . LEU A 1 285 ? 0.660 1.814 -17.301 1.00 86.44 285 LEU A N 1
ATOM 2364 C CA . LEU A 1 285 ? 0.054 1.498 -18.596 1.00 86.44 285 LEU A CA 1
ATOM 2365 C C . LEU A 1 285 ? -1.418 1.064 -18.462 1.00 86.44 285 LEU A C 1
ATOM 2367 O O . LEU A 1 285 ? -1.990 0.559 -19.420 1.00 86.44 285 LEU A O 1
ATOM 2371 N N . GLY A 1 286 ? -2.023 1.206 -17.277 1.00 81.62 286 GLY A N 1
ATOM 2372 C CA . GLY A 1 286 ? -3.407 0.802 -17.011 1.00 81.62 286 GLY A CA 1
ATOM 2373 C C . GLY A 1 286 ? -3.592 -0.705 -16.817 1.00 81.62 286 GLY A C 1
ATOM 2374 O O . GLY A 1 286 ? -4.716 -1.177 -16.671 1.00 81.62 286 GLY A O 1
ATOM 2375 N N . LEU A 1 287 ? -2.507 -1.482 -16.790 1.00 84.44 287 LEU A N 1
ATOM 2376 C CA . LEU A 1 287 ? -2.575 -2.932 -16.648 1.00 84.44 287 LEU A CA 1
ATOM 2377 C C . LEU A 1 287 ? -2.587 -3.322 -15.177 1.00 84.44 287 LEU A C 1
ATOM 2379 O O . LEU A 1 287 ? -1.901 -2.736 -14.344 1.00 84.44 287 LEU A O 1
ATOM 2383 N N . LYS A 1 288 ? -3.309 -4.392 -14.864 1.00 82.44 288 LYS A N 1
ATOM 2384 C CA . LYS A 1 288 ? -3.369 -4.963 -13.518 1.00 82.44 288 LYS A CA 1
ATOM 2385 C C . LYS A 1 288 ? -2.817 -6.392 -13.595 1.00 82.44 288 LYS A C 1
ATOM 2387 O O . LYS A 1 288 ? -3.596 -7.335 -13.713 1.00 82.44 288 LYS A O 1
ATOM 2392 N N . PRO A 1 289 ? -1.478 -6.562 -13.602 1.00 80.81 289 PRO A N 1
ATOM 2393 C CA . PRO A 1 289 ? -0.839 -7.849 -13.888 1.00 80.81 289 PRO A CA 1
ATOM 2394 C C . PRO A 1 289 ? -1.180 -8.933 -12.863 1.00 80.81 289 PRO A C 1
ATOM 2396 O O . PRO A 1 289 ? -1.210 -10.107 -13.214 1.00 80.81 289 PRO A O 1
ATOM 2399 N N . ILE A 1 290 ? -1.453 -8.541 -11.617 1.00 83.81 290 ILE A N 1
ATOM 2400 C CA . ILE A 1 290 ? -1.890 -9.429 -10.543 1.00 83.81 290 ILE A CA 1
ATOM 2401 C C . ILE A 1 290 ? -3.095 -8.772 -9.879 1.00 83.81 290 ILE A C 1
ATOM 2403 O O . ILE A 1 290 ? -3.001 -7.643 -9.400 1.00 83.81 290 ILE A O 1
ATOM 2407 N N . GLN A 1 291 ? -4.222 -9.471 -9.863 1.00 80.06 291 GLN A N 1
ATOM 2408 C CA . GLN A 1 291 ? -5.455 -9.022 -9.228 1.00 80.06 291 GLN A CA 1
ATOM 2409 C C . GLN A 1 291 ? -5.928 -10.093 -8.264 1.00 80.06 291 GLN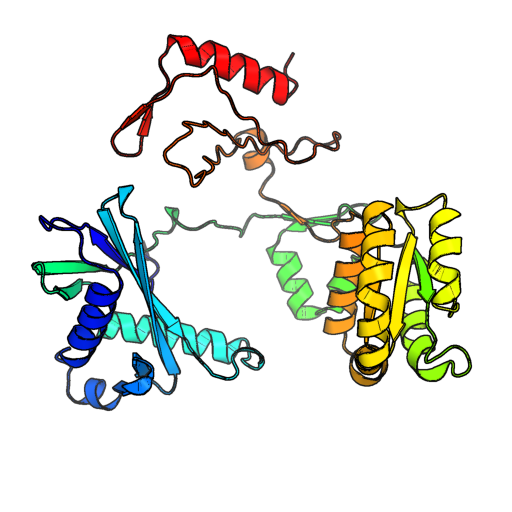 A C 1
ATOM 2411 O O . GLN A 1 291 ? -6.149 -11.234 -8.662 1.00 80.06 291 GLN A O 1
ATOM 2416 N N . LEU A 1 292 ? -6.129 -9.709 -7.015 1.00 76.56 292 LEU A N 1
ATOM 2417 C CA . LEU A 1 292 ? -6.800 -10.549 -6.046 1.00 76.56 292 LEU A CA 1
ATOM 2418 C C . LEU A 1 292 ? -8.319 -10.380 -6.229 1.00 76.56 292 LEU A C 1
ATOM 2420 O O . LEU A 1 292 ? -8.803 -9.249 -6.269 1.00 76.56 292 LEU A O 1
ATOM 2424 N N . ARG A 1 293 ? -9.049 -11.482 -6.400 1.00 65.69 293 ARG A N 1
ATOM 2425 C CA . ARG A 1 293 ? -10.490 -11.519 -6.660 1.00 65.69 293 ARG A CA 1
ATOM 2426 C C . ARG A 1 293 ? -11.200 -12.371 -5.605 1.00 65.69 293 ARG A C 1
ATOM 2428 O O . ARG A 1 293 ? -10.714 -13.459 -5.295 1.00 65.69 293 ARG A O 1
ATOM 2435 N N . PRO A 1 294 ? -12.350 -11.922 -5.084 1.00 62.31 294 PRO A N 1
ATOM 2436 C CA . PRO A 1 294 ? -13.193 -12.782 -4.269 1.00 62.31 294 PRO A CA 1
ATOM 2437 C C . PRO A 1 294 ? -13.802 -13.916 -5.122 1.00 62.31 294 PRO A C 1
ATOM 2439 O O . PRO A 1 294 ? -13.821 -13.815 -6.354 1.00 62.31 294 PRO A O 1
ATOM 2442 N N . PRO A 1 295 ? -14.305 -14.987 -4.483 1.00 65.19 295 PRO A N 1
ATOM 2443 C CA . PRO A 1 295 ? -15.088 -16.031 -5.137 1.00 65.19 295 PRO A CA 1
ATOM 2444 C C . PRO A 1 295 ? -16.224 -15.470 -6.011 1.00 65.19 295 PRO A C 1
ATOM 2446 O O . PRO A 1 295 ? -16.908 -14.525 -5.619 1.00 65.19 295 PRO A O 1
ATOM 2449 N N . GLU A 1 296 ? -16.449 -16.062 -7.188 1.00 56.84 296 GLU A N 1
ATOM 2450 C CA . GLU A 1 296 ? -17.440 -15.589 -8.180 1.00 56.84 296 GLU A CA 1
ATOM 2451 C C . GLU A 1 296 ? -18.868 -15.551 -7.618 1.00 56.84 296 GLU A C 1
ATOM 2453 O O . GLU A 1 296 ? -19.627 -14.626 -7.892 1.00 56.84 296 GLU A O 1
ATOM 2458 N N . ASN A 1 297 ? -19.196 -16.491 -6.732 1.00 50.62 297 ASN A N 1
ATOM 2459 C CA . ASN A 1 297 ? -20.476 -16.549 -6.033 1.00 50.62 297 ASN A CA 1
ATOM 2460 C C . ASN A 1 297 ? -20.710 -15.396 -5.045 1.00 50.62 297 ASN A C 1
ATOM 2462 O O . ASN A 1 297 ? -21.845 -15.239 -4.627 1.00 50.62 297 ASN A O 1
ATOM 2466 N N . ILE A 1 298 ? -19.683 -14.624 -4.665 1.00 48.25 298 ILE A N 1
ATOM 2467 C CA . ILE A 1 298 ? -19.830 -13.380 -3.884 1.00 48.25 298 ILE A CA 1
ATOM 2468 C C . ILE A 1 298 ? -20.062 -12.184 -4.827 1.00 48.25 298 ILE A C 1
ATOM 2470 O O . ILE A 1 298 ? -20.761 -11.238 -4.477 1.00 48.25 298 ILE A O 1
ATOM 2474 N N . ILE A 1 299 ? -19.493 -12.223 -6.038 1.00 44.25 299 ILE A N 1
ATOM 2475 C CA . ILE A 1 299 ? -19.552 -11.126 -7.020 1.00 44.25 299 ILE A CA 1
ATOM 2476 C C . ILE A 1 299 ? -20.937 -11.036 -7.686 1.00 44.25 299 ILE A C 1
ATOM 2478 O O . ILE A 1 299 ? -21.406 -9.932 -7.958 1.00 44.25 299 ILE A O 1
ATOM 2482 N N . ASP A 1 300 ? -21.602 -12.173 -7.921 1.00 39.38 300 ASP A N 1
ATOM 2483 C CA . ASP A 1 300 ? -22.917 -12.221 -8.583 1.00 39.38 300 ASP A CA 1
ATOM 2484 C C . ASP A 1 300 ? -24.106 -11.890 -7.661 1.00 39.38 300 ASP A C 1
ATOM 2486 O O . ASP A 1 300 ? -25.191 -11.557 -8.150 1.00 39.38 300 ASP A O 1
ATOM 2490 N N . SER A 1 301 ? -23.933 -11.980 -6.340 1.00 37.38 301 SER A N 1
ATOM 2491 C CA . SER A 1 301 ? -25.019 -11.799 -5.368 1.00 37.38 301 SER A CA 1
ATOM 2492 C C . SER A 1 301 ? -24.949 -10.493 -4.588 1.00 37.38 301 SER A C 1
ATOM 2494 O O . SER A 1 301 ? -26.000 -9.950 -4.250 1.00 37.38 301 SER A O 1
ATOM 2496 N N . ASP A 1 302 ? -23.752 -9.959 -4.335 1.00 39.25 302 ASP A N 1
ATOM 2497 C CA . ASP A 1 302 ? -23.576 -8.936 -3.309 1.00 39.25 302 ASP A CA 1
ATOM 2498 C C . ASP A 1 302 ? -22.840 -7.711 -3.859 1.00 39.25 302 ASP A C 1
ATOM 2500 O O . ASP A 1 302 ? -21.613 -7.610 -3.873 1.00 39.25 302 ASP A O 1
ATOM 2504 N N . GLY A 1 303 ? -23.621 -6.724 -4.302 1.00 39.16 303 GLY A N 1
ATOM 2505 C CA . GLY A 1 303 ? -23.117 -5.362 -4.427 1.00 39.16 303 GLY A CA 1
ATOM 2506 C C . GLY A 1 303 ? -22.783 -4.828 -3.035 1.00 39.16 303 GLY A C 1
ATOM 2507 O O . GLY A 1 303 ? -23.639 -4.805 -2.151 1.00 39.16 303 GLY A O 1
ATOM 2508 N N . PHE A 1 304 ? -21.550 -4.378 -2.823 1.00 37.66 304 PHE A N 1
ATOM 2509 C CA . PHE A 1 304 ? -21.184 -3.721 -1.572 1.00 37.66 304 PHE A CA 1
ATOM 2510 C C . PHE A 1 304 ? -21.696 -2.279 -1.602 1.00 37.66 304 PHE A C 1
ATOM 2512 O O . PHE A 1 304 ? -21.248 -1.481 -2.423 1.00 37.66 304 PHE A O 1
ATOM 2519 N N . LEU A 1 305 ? -22.626 -1.942 -0.705 1.00 37.94 305 LEU A N 1
ATOM 2520 C CA . LEU A 1 305 ? -23.005 -0.556 -0.440 1.00 37.94 305 LEU A CA 1
ATOM 2521 C C . LEU A 1 305 ? -21.925 0.078 0.442 1.00 37.94 305 LEU A C 1
ATOM 2523 O O . LEU A 1 305 ? -21.941 -0.070 1.664 1.00 37.94 305 LEU A O 1
ATOM 2527 N N . CYS A 1 306 ? -20.985 0.797 -0.164 1.00 35.16 306 CYS A N 1
ATOM 2528 C CA . CYS A 1 306 ? -20.086 1.657 0.596 1.00 35.16 306 CYS A CA 1
ATOM 2529 C C . CYS A 1 306 ? -20.735 3.035 0.760 1.00 35.16 306 CYS A C 1
ATOM 2531 O O . CYS A 1 306 ? -20.832 3.812 -0.191 1.00 35.16 306 CYS A O 1
ATOM 2533 N N . LEU A 1 307 ? -21.174 3.340 1.983 1.00 37.91 307 LEU A N 1
ATOM 2534 C CA . LEU A 1 307 ? -21.555 4.694 2.371 1.00 37.91 307 LEU A CA 1
ATOM 2535 C C . LEU A 1 307 ? -20.272 5.519 2.488 1.00 37.91 307 LEU A C 1
ATOM 2537 O O . LEU A 1 307 ? -19.462 5.303 3.390 1.00 37.91 307 LEU A O 1
ATOM 2541 N N . SER A 1 308 ? -20.048 6.439 1.554 1.00 34.16 308 SER A N 1
ATOM 2542 C CA . SER A 1 308 ? -18.928 7.369 1.668 1.00 34.16 308 SER A CA 1
ATOM 2543 C C . SER A 1 308 ? -19.247 8.388 2.770 1.00 34.16 308 SER A C 1
ATOM 2545 O O . SER A 1 308 ? -20.230 9.124 2.692 1.00 34.16 308 SER A O 1
ATOM 2547 N N . SER A 1 309 ? -18.406 8.456 3.805 1.00 32.91 309 SER A N 1
ATOM 2548 C CA . SER A 1 309 ? -18.443 9.546 4.782 1.00 32.91 309 SER A CA 1
ATOM 2549 C C . SER A 1 309 ? -17.863 10.805 4.127 1.00 32.91 309 SER A C 1
ATOM 2551 O O . SER A 1 309 ? -16.648 11.003 4.114 1.00 32.91 309 SER A O 1
ATOM 2553 N N . ILE A 1 310 ? -18.701 11.638 3.507 1.00 39.44 310 ILE A N 1
ATOM 2554 C CA . ILE A 1 310 ? -18.259 12.950 3.022 1.00 39.44 310 ILE A CA 1
ATOM 2555 C C . ILE A 1 310 ? -18.151 13.893 4.227 1.00 39.44 310 ILE A C 1
ATOM 2557 O O . ILE A 1 310 ? -19.143 14.195 4.888 1.00 39.44 310 ILE A O 1
ATOM 2561 N N . GLU A 1 311 ? -16.934 14.368 4.493 1.00 39.34 311 GLU A N 1
ATOM 2562 C CA . GLU A 1 311 ? -16.603 15.395 5.487 1.00 39.34 311 GLU A CA 1
ATOM 2563 C C . GLU A 1 311 ? -17.219 16.756 5.098 1.00 39.34 311 GLU A C 1
ATOM 2565 O O . GLU A 1 311 ? -16.557 17.605 4.507 1.00 39.34 311 GLU A O 1
ATOM 2570 N N . SER A 1 312 ? -18.507 16.991 5.370 1.00 39.12 312 SER A N 1
ATOM 2571 C CA . SER A 1 312 ? -19.083 18.347 5.387 1.00 39.12 312 SER A CA 1
ATOM 2572 C C . SER A 1 312 ? -20.486 18.378 5.994 1.00 39.12 312 SER A C 1
ATOM 2574 O O . SER A 1 312 ? -21.437 17.814 5.458 1.00 39.12 312 SER A O 1
ATOM 2576 N N . THR A 1 313 ? -20.648 19.160 7.060 1.00 37.34 313 THR A N 1
ATOM 2577 C CA . THR A 1 313 ? -21.916 19.420 7.767 1.00 37.34 313 THR A CA 1
ATOM 2578 C C . THR A 1 313 ? -22.917 20.289 6.993 1.00 37.34 313 THR A C 1
ATOM 2580 O O . THR A 1 313 ? -23.992 20.585 7.507 1.00 37.34 313 THR A O 1
ATOM 2583 N N . THR A 1 314 ? -22.617 20.699 5.754 1.00 37.09 314 THR A N 1
ATOM 2584 C CA . THR A 1 314 ? -23.511 21.572 4.961 1.00 37.09 314 THR A CA 1
ATOM 2585 C C . THR A 1 314 ? -24.159 20.890 3.761 1.00 37.09 314 THR A C 1
ATOM 2587 O O . THR A 1 314 ? -25.000 21.501 3.102 1.00 37.09 314 THR A O 1
ATOM 2590 N N . ARG A 1 315 ? -23.820 19.629 3.462 1.00 38.41 315 ARG A N 1
ATOM 2591 C CA . ARG A 1 315 ? -24.409 18.902 2.331 1.00 38.41 315 ARG A CA 1
ATOM 2592 C C . ARG A 1 315 ? -24.721 17.462 2.721 1.00 38.41 315 ARG A C 1
ATOM 2594 O O . ARG A 1 315 ? -23.822 16.640 2.844 1.00 38.41 315 ARG A O 1
ATOM 2601 N N . ARG A 1 316 ? -26.014 17.158 2.873 1.00 37.62 316 ARG A N 1
ATOM 2602 C CA . ARG A 1 316 ? -26.531 15.783 2.934 1.00 37.62 316 ARG A CA 1
ATOM 2603 C C . ARG A 1 316 ? -26.368 15.156 1.546 1.00 37.62 316 ARG A C 1
ATOM 2605 O O . ARG A 1 316 ? -27.275 15.238 0.729 1.00 37.62 316 ARG A O 1
ATOM 2612 N N . LEU A 1 317 ? -25.187 14.628 1.239 1.00 38.78 317 LEU A N 1
ATOM 2613 C CA . LEU A 1 317 ? -24.951 13.878 0.006 1.00 38.78 317 LEU A CA 1
ATOM 2614 C C . LEU A 1 317 ? -24.977 12.393 0.356 1.00 38.78 317 LEU A C 1
ATOM 2616 O O . LEU A 1 317 ? -24.056 11.884 0.989 1.00 38.78 317 LEU A O 1
ATOM 2620 N N . PHE A 1 318 ? -26.045 11.711 -0.055 1.00 41.41 318 PHE A N 1
ATOM 2621 C CA . PHE A 1 318 ? -26.048 10.259 -0.161 1.00 41.41 318 PHE A CA 1
ATOM 2622 C C . PHE A 1 318 ? -25.248 9.879 -1.406 1.00 41.41 318 PHE A C 1
ATOM 2624 O O . PHE A 1 318 ? -25.737 9.984 -2.531 1.00 41.41 318 PHE A O 1
ATOM 2631 N N . GLY A 1 319 ? -23.990 9.497 -1.210 1.00 38.81 319 GLY A N 1
ATOM 2632 C CA . GLY A 1 319 ? -23.233 8.753 -2.207 1.00 38.81 319 GLY A CA 1
ATOM 2633 C C . GLY A 1 319 ? -23.381 7.271 -1.901 1.00 38.81 319 GLY A C 1
ATOM 2634 O O . GLY A 1 319 ? -22.831 6.805 -0.904 1.00 38.81 319 GLY A O 1
ATOM 2635 N N . ALA A 1 320 ? -24.121 6.539 -2.730 1.00 39.56 320 ALA A N 1
ATOM 2636 C CA . ALA A 1 320 ? -24.061 5.086 -2.709 1.00 39.56 320 ALA A CA 1
ATOM 2637 C C . ALA A 1 320 ? -23.014 4.669 -3.740 1.00 39.56 320 ALA A C 1
ATOM 2639 O O . ALA A 1 320 ? -23.238 4.778 -4.947 1.00 39.56 320 ALA A O 1
ATOM 2640 N N . LEU A 1 321 ? -21.844 4.242 -3.262 1.00 36.50 321 LEU A N 1
ATOM 2641 C CA . LEU A 1 321 ? -20.851 3.623 -4.126 1.00 36.50 321 LEU A CA 1
ATOM 2642 C C . LEU A 1 321 ? -21.314 2.191 -4.396 1.00 36.50 321 LEU A C 1
ATOM 2644 O O . LEU A 1 321 ? -21.333 1.367 -3.483 1.00 36.50 321 LEU A O 1
ATOM 2648 N N . PHE A 1 322 ? -21.702 1.923 -5.640 1.00 39.81 322 PHE A N 1
ATOM 2649 C CA . PHE A 1 322 ? -22.007 0.580 -6.114 1.00 39.81 322 PHE A CA 1
ATOM 2650 C C . PHE A 1 322 ? -20.794 0.045 -6.860 1.00 39.81 322 PHE A C 1
ATOM 2652 O O . PHE A 1 322 ? -20.566 0.396 -8.016 1.00 39.81 322 PHE A O 1
ATOM 2659 N N . THR A 1 323 ? -20.023 -0.820 -6.210 1.00 37.22 323 THR A N 1
ATOM 2660 C CA . THR A 1 323 ? -18.958 -1.556 -6.891 1.00 37.22 323 THR A CA 1
ATOM 2661 C C . THR A 1 323 ? -19.550 -2.844 -7.444 1.00 37.22 323 THR A C 1
ATOM 2663 O O . THR A 1 323 ? -19.882 -3.750 -6.684 1.00 37.22 323 THR A O 1
ATOM 2666 N N . TYR A 1 324 ? -19.695 -2.931 -8.764 1.00 40.81 324 TYR A N 1
ATOM 2667 C CA . TYR A 1 324 ? -20.052 -4.166 -9.455 1.00 40.81 324 TYR A CA 1
ATOM 2668 C C . TYR A 1 324 ? -18.947 -4.510 -10.452 1.00 40.81 324 TYR A C 1
ATOM 2670 O O . TYR A 1 324 ? -18.532 -3.681 -11.258 1.00 40.81 324 TYR A O 1
ATOM 2678 N N . ALA A 1 325 ? -18.449 -5.742 -10.392 1.00 37.12 325 ALA A N 1
ATOM 2679 C CA . ALA A 1 325 ? -17.542 -6.264 -11.402 1.00 37.12 325 ALA A CA 1
ATOM 2680 C C . ALA A 1 325 ? -18.380 -7.037 -12.424 1.00 37.12 325 ALA A C 1
ATOM 2682 O O . ALA A 1 325 ? -18.818 -8.148 -12.148 1.00 37.12 325 ALA A O 1
ATOM 2683 N N . LYS A 1 326 ? -18.622 -6.446 -13.597 1.00 38.59 326 LYS A N 1
ATOM 2684 C CA . LYS A 1 326 ? -19.246 -7.138 -14.733 1.00 38.59 326 LYS A CA 1
ATOM 2685 C C . LYS A 1 326 ? -18.183 -7.369 -15.801 1.00 38.59 326 LYS A C 1
ATOM 2687 O O . LYS A 1 326 ? -17.524 -6.422 -16.226 1.00 38.59 326 LYS A O 1
ATOM 2692 N N . GLU A 1 327 ? -17.984 -8.617 -16.219 1.00 35.12 327 GLU A N 1
ATOM 2693 C CA . GLU A 1 327 ? -17.062 -8.914 -17.319 1.00 35.12 327 GLU A CA 1
ATOM 2694 C C . GLU A 1 327 ? -17.503 -8.206 -18.611 1.00 35.12 327 GLU A C 1
ATOM 2696 O O . GLU A 1 327 ? -18.678 -8.223 -18.978 1.00 35.12 327 GLU A O 1
ATOM 2701 N N . GLY A 1 328 ? -16.546 -7.593 -19.314 1.00 37.53 328 GLY A N 1
ATOM 2702 C CA . GLY A 1 328 ? -16.738 -7.076 -20.674 1.00 37.53 328 GLY A CA 1
ATOM 2703 C C . GLY A 1 328 ? -17.139 -5.604 -20.808 1.00 37.53 328 GLY A C 1
ATOM 2704 O O . GLY A 1 328 ? -17.257 -5.134 -21.936 1.00 37.53 328 GLY A O 1
ATOM 2705 N N . LEU A 1 329 ? -17.299 -4.859 -19.711 1.00 36.72 329 LEU A N 1
ATOM 2706 C CA . LEU A 1 329 ? -17.427 -3.399 -19.750 1.00 36.72 329 LEU A CA 1
ATOM 2707 C C . LEU A 1 329 ? -16.239 -2.773 -19.010 1.00 36.72 329 LEU A C 1
ATOM 2709 O O . LEU A 1 329 ? -16.022 -3.045 -17.831 1.00 36.72 329 LEU A O 1
ATOM 2713 N N . GLU A 1 330 ? -15.456 -1.941 -19.702 1.00 35.56 330 GLU A N 1
ATOM 2714 C CA . GLU A 1 330 ? -14.574 -0.979 -19.039 1.00 35.56 330 GLU A CA 1
ATOM 2715 C C . GLU A 1 330 ? -15.468 -0.001 -18.275 1.00 35.56 330 GLU A C 1
ATOM 2717 O O . GLU A 1 330 ? -16.061 0.896 -18.869 1.00 35.56 330 GLU A O 1
ATOM 2722 N N . ILE A 1 331 ? -15.638 -0.215 -16.973 1.00 43.09 331 ILE A N 1
ATOM 2723 C CA . ILE A 1 331 ? -16.381 0.708 -16.117 1.00 43.09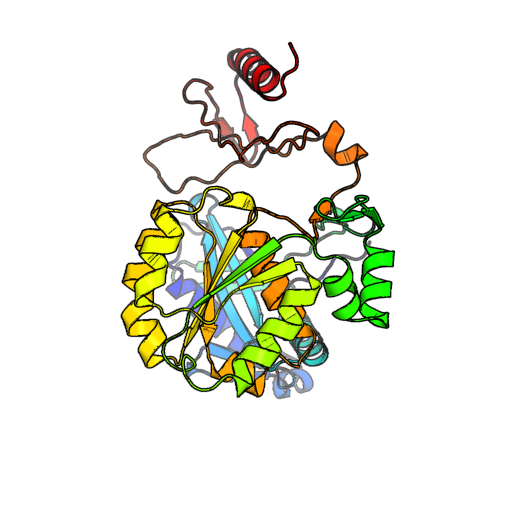 331 ILE A CA 1
ATOM 2724 C C . ILE A 1 331 ? -15.381 1.300 -15.136 1.00 43.09 331 ILE A C 1
ATOM 2726 O O . ILE A 1 331 ? -14.811 0.599 -14.296 1.00 43.09 331 ILE A O 1
ATOM 2730 N N . GLU A 1 332 ? -15.126 2.596 -15.306 1.00 37.03 332 GLU A N 1
ATOM 2731 C CA . GLU A 1 332 ? -14.514 3.439 -14.286 1.00 37.03 332 GLU A CA 1
ATOM 2732 C C . GLU A 1 332 ? -15.393 3.374 -13.028 1.00 37.03 332 GLU A C 1
ATOM 2734 O O . GLU A 1 332 ? -16.615 3.434 -13.128 1.00 37.03 332 GLU A O 1
ATOM 2739 N N . GLU A 1 333 ? -14.790 3.216 -11.848 1.00 39.50 333 GLU A N 1
ATOM 2740 C CA . GLU A 1 333 ? -15.500 3.306 -10.566 1.00 39.50 333 GLU A CA 1
ATOM 2741 C C . GLU A 1 333 ? -16.319 4.610 -10.528 1.00 39.50 333 GLU A C 1
ATOM 2743 O O . GLU A 1 333 ? -15.757 5.695 -10.385 1.00 39.50 333 GLU A O 1
ATOM 2748 N N . GLU A 1 334 ? -17.643 4.528 -10.691 1.00 39.94 334 GLU A N 1
ATOM 2749 C CA . GLU A 1 334 ? -18.493 5.716 -10.763 1.00 39.94 334 GLU A CA 1
ATOM 2750 C C . GLU A 1 334 ? -19.221 5.921 -9.430 1.00 39.94 334 GLU A C 1
ATOM 2752 O O . GLU A 1 334 ? -20.104 5.155 -9.035 1.00 39.94 334 GLU A O 1
ATOM 2757 N N . VAL A 1 335 ? -18.837 6.976 -8.706 1.00 44.88 335 VAL A N 1
ATOM 2758 C CA . VAL A 1 335 ? -19.547 7.420 -7.500 1.00 44.88 335 VAL A CA 1
ATOM 2759 C C . VAL A 1 335 ? -20.847 8.094 -7.932 1.00 44.88 335 VAL A C 1
ATOM 2761 O O . VAL A 1 335 ? -20.826 9.208 -8.453 1.00 44.88 335 VAL A O 1
ATOM 2764 N N . GLN A 1 336 ? -21.982 7.446 -7.674 1.00 49.66 336 GLN A N 1
ATOM 2765 C CA . GLN A 1 336 ? -23.301 8.019 -7.939 1.00 49.66 336 GLN A CA 1
ATOM 2766 C C . GLN A 1 336 ? -23.849 8.690 -6.677 1.00 49.66 336 GLN A C 1
ATOM 2768 O O . GLN A 1 336 ? -24.012 8.063 -5.626 1.00 49.66 336 GLN A O 1
ATOM 2773 N N . ILE A 1 337 ? -24.124 9.992 -6.780 1.00 51.97 337 ILE A N 1
ATOM 2774 C CA . ILE A 1 337 ? -24.701 10.790 -5.696 1.00 51.97 337 ILE A CA 1
ATOM 2775 C C . ILE A 1 337 ? -26.171 11.057 -6.012 1.00 51.97 337 ILE A C 1
ATOM 2777 O O . ILE A 1 337 ? -26.487 11.796 -6.945 1.00 51.97 337 ILE A O 1
ATOM 2781 N N . TYR A 1 338 ? -27.072 10.496 -5.207 1.00 58.53 338 TYR A N 1
ATOM 2782 C CA . TYR A 1 338 ? -28.513 10.662 -5.390 1.00 58.53 338 TYR A CA 1
ATOM 2783 C C . TYR A 1 338 ? -29.012 11.815 -4.521 1.00 58.53 338 TYR A C 1
ATOM 2785 O O . TYR A 1 338 ? -29.112 11.700 -3.303 1.00 58.53 338 TYR A O 1
ATOM 2793 N N . GLN A 1 339 ? -29.301 12.952 -5.155 1.00 55.62 339 GLN A N 1
ATOM 2794 C CA . GLN A 1 339 ? -29.812 14.150 -4.471 1.00 55.62 339 GLN A CA 1
ATOM 2795 C C . GLN A 1 339 ? -31.331 14.116 -4.249 1.00 55.62 339 GLN A C 1
ATOM 2797 O O . GLN A 1 339 ? -31.867 14.956 -3.535 1.00 55.62 339 GLN A O 1
ATOM 2802 N N . ASP A 1 340 ? -32.016 13.166 -4.882 1.00 61.69 340 ASP A N 1
ATOM 2803 C CA . ASP A 1 340 ? -33.472 13.044 -4.948 1.00 61.69 340 ASP A CA 1
ATOM 2804 C C . ASP A 1 340 ? -34.016 11.799 -4.229 1.00 61.69 340 ASP A C 1
ATOM 2806 O O . ASP A 1 340 ? -35.196 11.487 -4.350 1.00 61.69 340 ASP A O 1
ATOM 2810 N N . VAL A 1 341 ? -33.165 11.094 -3.481 1.00 67.12 341 VAL A N 1
ATOM 2811 C CA . VAL A 1 341 ? -33.559 9.994 -2.593 1.00 67.12 341 VAL A CA 1
ATOM 2812 C C . VAL A 1 341 ? -33.463 10.510 -1.162 1.00 67.12 341 VAL A C 1
ATOM 2814 O O . VAL A 1 341 ? -32.369 10.810 -0.678 1.00 67.12 341 VAL A O 1
ATOM 2817 N N . GLU A 1 342 ? -34.604 10.656 -0.487 1.00 65.12 342 GLU A N 1
ATOM 2818 C CA . GLU A 1 342 ? -34.617 11.026 0.927 1.00 65.12 342 GLU A CA 1
ATOM 2819 C C . GLU A 1 342 ? -34.161 9.833 1.782 1.00 65.12 342 GLU A C 1
ATOM 2821 O O . GLU A 1 342 ? -34.447 8.677 1.476 1.00 65.12 342 GLU A O 1
ATOM 2826 N N . PHE A 1 343 ? -33.435 10.104 2.866 1.00 63.31 343 PHE A N 1
ATOM 2827 C CA . PHE A 1 343 ? -33.009 9.083 3.823 1.00 63.31 343 PHE A CA 1
ATOM 2828 C C . PHE A 1 343 ? -32.846 9.681 5.224 1.00 63.31 343 PHE A C 1
ATOM 2830 O O . PHE A 1 343 ? -32.576 10.879 5.383 1.00 63.31 343 PHE A O 1
ATOM 2837 N N . SER A 1 344 ? -32.970 8.833 6.240 1.00 58.84 344 SER A N 1
ATOM 2838 C CA . SER A 1 344 ? -32.635 9.123 7.635 1.00 58.84 344 SER A CA 1
ATOM 2839 C C . SER A 1 344 ? -31.626 8.104 8.157 1.00 58.84 344 SER A C 1
ATOM 2841 O O . SER A 1 344 ? -31.576 6.965 7.708 1.00 58.84 344 SER A O 1
ATOM 2843 N N . ILE A 1 345 ? -30.786 8.523 9.104 1.00 49.75 345 ILE A N 1
ATOM 2844 C CA . ILE A 1 345 ? -29.888 7.623 9.836 1.00 49.75 345 ILE A CA 1
ATOM 2845 C C . ILE A 1 345 ? -30.362 7.610 11.283 1.00 49.75 345 ILE A C 1
ATOM 2847 O O . ILE A 1 345 ? -30.337 8.654 11.940 1.00 49.75 345 ILE A O 1
ATOM 2851 N N . HIS A 1 346 ? -30.820 6.458 11.768 1.00 48.06 346 HIS A N 1
ATOM 2852 C CA . HIS A 1 346 ? -31.290 6.251 13.139 1.00 48.06 346 HIS A CA 1
ATOM 2853 C C . HIS A 1 346 ? -30.590 5.030 13.737 1.00 48.06 346 HIS A C 1
ATOM 2855 O O . HIS A 1 346 ? -30.632 3.940 13.177 1.00 48.06 346 HIS A O 1
ATOM 2861 N N . GLU A 1 347 ? -29.894 5.235 14.861 1.00 49.59 347 GLU A N 1
ATOM 2862 C CA . GLU A 1 347 ? -29.202 4.170 15.611 1.00 49.59 347 GLU A CA 1
ATOM 2863 C C . GLU A 1 347 ? -28.231 3.319 14.761 1.00 49.59 347 GLU A C 1
ATOM 2865 O O . GLU A 1 347 ? -28.094 2.118 14.962 1.00 49.59 347 GLU A O 1
ATOM 2870 N N . GLY A 1 348 ? -27.552 3.937 13.787 1.00 41.28 348 GLY A N 1
ATOM 2871 C CA . GLY A 1 348 ? -26.640 3.233 12.872 1.00 41.28 348 GLY A CA 1
ATOM 2872 C C . GLY A 1 348 ? -27.341 2.491 11.728 1.00 41.28 348 GLY A C 1
ATOM 2873 O O . GLY A 1 348 ? -26.679 1.865 10.903 1.00 41.28 348 GLY A O 1
ATOM 2874 N N . THR A 1 349 ? -28.664 2.604 11.637 1.00 41.12 349 THR A N 1
ATOM 2875 C CA . THR A 1 349 ? -29.478 2.053 10.554 1.00 41.12 349 THR A CA 1
ATOM 2876 C C . THR A 1 349 ? -29.816 3.157 9.559 1.00 41.12 349 THR A C 1
ATOM 2878 O O . THR A 1 349 ? -30.262 4.242 9.940 1.00 41.12 349 THR A O 1
ATOM 2881 N N . LEU A 1 350 ? -29.588 2.892 8.274 1.00 53.03 350 LEU A N 1
ATOM 2882 C CA . LEU A 1 350 ? -30.044 3.752 7.188 1.00 53.03 350 LEU A CA 1
ATOM 2883 C C . LEU A 1 350 ? -31.500 3.401 6.868 1.00 53.03 350 LEU A C 1
ATOM 2885 O O . LEU A 1 350 ? -31.791 2.289 6.431 1.00 53.03 350 LEU A O 1
ATOM 2889 N N . GLU A 1 351 ? -32.400 4.356 7.047 1.00 62.12 351 GLU A N 1
ATOM 2890 C CA . GLU A 1 351 ? -33.809 4.227 6.703 1.00 62.12 351 GLU A CA 1
ATOM 2891 C C . GLU A 1 351 ? -34.098 5.023 5.431 1.00 62.12 351 GLU A C 1
ATOM 2893 O O . GLU A 1 351 ? -33.885 6.235 5.365 1.00 62.12 351 GLU A O 1
ATOM 2898 N N . ILE A 1 352 ? -34.595 4.332 4.407 1.00 69.56 352 ILE A N 1
ATOM 2899 C CA . ILE A 1 352 ? -35.058 4.943 3.160 1.00 69.56 352 ILE A CA 1
ATOM 2900 C C . ILE A 1 352 ? -36.585 4.835 3.150 1.00 69.56 352 ILE A C 1
ATOM 2902 O O . ILE A 1 352 ? -37.105 3.719 3.266 1.00 69.56 352 ILE A O 1
ATOM 2906 N N . PRO A 1 353 ? -37.330 5.949 3.026 1.00 71.94 353 PRO A N 1
ATOM 2907 C CA . PRO A 1 353 ? -38.782 5.910 2.957 1.00 71.94 353 PRO A CA 1
ATOM 2908 C C . PRO A 1 353 ? -39.251 4.983 1.835 1.00 71.94 353 PRO A C 1
ATOM 2910 O O . PRO A 1 353 ? -38.721 5.016 0.727 1.00 71.94 353 PRO A O 1
ATOM 2913 N N . ALA A 1 354 ? -40.300 4.195 2.081 1.00 71.75 354 ALA A N 1
ATOM 2914 C CA . ALA A 1 354 ? -40.804 3.223 1.104 1.00 71.75 354 ALA A CA 1
ATOM 2915 C C . ALA A 1 354 ? -41.133 3.839 -0.273 1.00 71.75 354 ALA A C 1
ATOM 2917 O O . ALA A 1 354 ? -40.986 3.171 -1.295 1.00 71.75 354 ALA A O 1
ATOM 2918 N N . LYS A 1 355 ? -41.523 5.124 -0.302 1.00 69.19 355 LYS A N 1
ATOM 2919 C CA . LYS A 1 355 ? -41.764 5.904 -1.529 1.00 69.19 355 LYS A CA 1
ATOM 2920 C C . LYS A 1 355 ? -40.518 6.057 -2.421 1.00 69.19 355 LYS A C 1
ATOM 2922 O O . LYS A 1 355 ? -40.671 6.131 -3.635 1.00 69.19 355 LYS A O 1
ATOM 2927 N N . ASP A 1 356 ? -39.317 6.035 -1.841 1.00 66.44 356 ASP A N 1
ATOM 2928 C CA . ASP A 1 356 ? -38.050 6.296 -2.537 1.00 66.44 356 ASP A CA 1
ATOM 2929 C C . ASP A 1 356 ? -37.269 5.005 -2.844 1.00 66.44 356 ASP A C 1
ATOM 2931 O O . ASP A 1 356 ? -36.393 4.999 -3.710 1.00 66.44 356 ASP A O 1
ATOM 2935 N N . ILE A 1 357 ? -37.630 3.880 -2.208 1.00 68.75 357 ILE A N 1
ATOM 2936 C CA . ILE A 1 357 ? -37.034 2.555 -2.468 1.00 68.75 357 ILE A CA 1
ATOM 2937 C C . ILE A 1 357 ? -37.218 2.143 -3.934 1.00 68.75 357 ILE A C 1
ATOM 2939 O O . ILE A 1 357 ? -36.286 1.629 -4.553 1.00 68.75 357 ILE A O 1
ATOM 2943 N N . GLY A 1 358 ? -38.402 2.388 -4.508 1.00 69.19 358 GLY A N 1
ATOM 2944 C CA . GLY A 1 358 ? -38.682 2.069 -5.912 1.00 69.19 358 GLY A CA 1
ATOM 2945 C C . GLY A 1 358 ? -37.797 2.862 -6.877 1.00 69.19 358 GLY A C 1
ATOM 2946 O O . GLY A 1 358 ? -37.202 2.286 -7.786 1.00 69.19 358 GLY A O 1
ATOM 2947 N N . LEU A 1 359 ? -37.642 4.165 -6.624 1.00 71.56 359 LEU A N 1
ATOM 2948 C CA . LEU A 1 359 ? -36.791 5.052 -7.417 1.00 71.56 359 LEU A CA 1
ATOM 2949 C C . LEU A 1 359 ? -35.313 4.652 -7.318 1.00 71.56 359 LEU A C 1
ATOM 2951 O O . LEU A 1 359 ? -34.617 4.583 -8.330 1.00 71.56 359 LEU A O 1
ATOM 2955 N N . LEU A 1 360 ? -34.836 4.347 -6.109 1.00 65.38 360 LEU A N 1
ATOM 2956 C CA . LEU A 1 360 ? -33.472 3.876 -5.888 1.00 65.38 360 LEU A CA 1
ATOM 2957 C C . LEU A 1 360 ? -33.218 2.540 -6.606 1.00 65.38 360 LEU A C 1
ATOM 2959 O O . LEU A 1 360 ? -32.211 2.396 -7.298 1.00 65.38 360 LEU A O 1
ATOM 2963 N N . SER A 1 361 ? -34.148 1.588 -6.503 1.00 64.06 361 SER A N 1
ATOM 2964 C CA . SER A 1 361 ? -34.061 0.287 -7.178 1.00 64.06 361 SER A CA 1
ATOM 2965 C C . SER A 1 361 ? -34.014 0.421 -8.704 1.00 64.06 361 SER A C 1
ATOM 2967 O O . SER A 1 361 ? -33.199 -0.238 -9.355 1.00 64.06 361 SER A O 1
ATOM 2969 N N . GLU A 1 362 ? -34.821 1.312 -9.287 1.00 67.00 362 GLU A N 1
ATOM 2970 C CA . GLU A 1 362 ? -34.824 1.579 -10.729 1.00 67.00 362 GLU A CA 1
ATOM 2971 C C . GLU A 1 362 ? -33.485 2.167 -11.201 1.00 67.00 362 GLU A C 1
ATOM 2973 O O . GLU A 1 362 ? -32.933 1.745 -12.222 1.00 67.00 362 GLU A O 1
ATOM 2978 N N . LYS A 1 363 ? -32.923 3.112 -10.440 1.00 64.56 363 LYS A N 1
ATOM 2979 C CA . LYS A 1 363 ? -31.630 3.735 -10.755 1.00 64.56 363 LYS A CA 1
ATOM 2980 C C . LYS A 1 363 ? -30.471 2.745 -10.660 1.00 64.56 363 LYS A C 1
ATOM 2982 O O . LYS A 1 363 ? -29.637 2.708 -11.562 1.00 64.56 363 LYS A O 1
ATOM 2987 N N . ILE A 1 364 ? -30.462 1.894 -9.633 1.00 59.66 364 ILE A N 1
ATOM 2988 C CA . ILE A 1 364 ? -29.483 0.805 -9.497 1.00 59.66 364 ILE A CA 1
ATOM 2989 C C . ILE A 1 364 ? -29.617 -0.182 -10.663 1.00 59.66 364 ILE A C 1
ATOM 2991 O O . ILE A 1 364 ? -28.613 -0.559 -11.260 1.00 59.66 364 ILE A O 1
ATOM 2995 N N . SER A 1 365 ? -30.846 -0.559 -11.035 1.00 58.09 365 SER A N 1
ATOM 2996 C CA . SER A 1 365 ? -31.113 -1.502 -12.134 1.00 58.09 365 SER A CA 1
ATOM 2997 C C . SER A 1 365 ? -30.597 -0.992 -13.485 1.00 58.09 365 SER A C 1
ATOM 2999 O O . SER A 1 365 ? -29.996 -1.750 -14.253 1.00 58.09 365 SER A O 1
ATOM 3001 N N . LYS A 1 366 ? -30.756 0.313 -13.743 1.00 59.53 366 LYS A N 1
ATOM 3002 C CA . LYS A 1 366 ? -30.201 0.993 -14.922 1.00 59.53 366 LYS A CA 1
ATOM 3003 C C . LYS A 1 366 ? -28.669 0.974 -14.943 1.00 59.53 366 LYS A C 1
ATOM 3005 O O . LYS A 1 366 ? -28.097 0.771 -16.009 1.00 59.53 366 LYS A O 1
ATOM 3010 N N . LEU A 1 367 ? -28.013 1.123 -13.789 1.00 53.69 367 LEU A N 1
ATOM 3011 C CA . LEU A 1 367 ? -26.547 1.086 -13.673 1.00 53.69 367 LEU A CA 1
ATOM 3012 C C . LEU A 1 367 ? -25.969 -0.314 -13.915 1.00 53.69 367 LEU A C 1
ATOM 3014 O O . LEU A 1 367 ? -24.994 -0.462 -14.640 1.00 53.69 367 LEU A O 1
ATOM 3018 N N . ILE A 1 368 ? -26.604 -1.363 -13.387 1.00 48.38 368 ILE A N 1
ATOM 3019 C CA . ILE A 1 368 ? -26.154 -2.756 -13.588 1.00 48.38 368 ILE A CA 1
ATOM 3020 C C . ILE A 1 368 ? -26.504 -3.317 -14.985 1.00 48.38 368 ILE A C 1
ATOM 3022 O O . ILE A 1 368 ? -26.159 -4.459 -15.328 1.00 48.38 368 ILE A O 1
ATOM 3026 N N . GLY A 1 369 ? -27.188 -2.522 -15.816 1.00 43.06 369 GLY A N 1
ATOM 3027 C CA . GLY A 1 369 ? -27.592 -2.883 -17.172 1.00 43.06 369 GLY A CA 1
ATOM 3028 C C . GLY A 1 369 ? -28.623 -4.012 -17.225 1.00 43.06 369 GLY A C 1
ATOM 3029 O O . GLY A 1 369 ? -28.614 -4.786 -18.182 1.00 43.06 369 GLY A O 1
ATOM 3030 N N . LYS A 1 370 ? -29.472 -4.149 -16.198 1.00 41.59 370 LYS A N 1
ATOM 3031 C CA . LYS A 1 370 ? -30.681 -4.980 -16.273 1.00 41.59 370 LYS A CA 1
ATOM 3032 C C . LYS A 1 370 ? -31.807 -4.101 -16.820 1.00 41.59 370 LYS A C 1
ATOM 3034 O O . LYS A 1 370 ? -32.453 -3.380 -16.065 1.00 41.59 370 LYS A O 1
ATOM 3039 N N . GLY A 1 371 ? -31.952 -4.124 -18.145 1.00 36.69 371 GLY A N 1
ATOM 3040 C CA . GLY A 1 371 ? -33.148 -3.685 -18.867 1.00 36.69 371 GLY A CA 1
ATOM 3041 C C . GLY A 1 371 ? -34.029 -4.878 -19.179 1.00 36.69 371 GLY A C 1
ATOM 3042 O O . GLY A 1 371 ? -33.452 -5.908 -19.598 1.00 36.69 371 GLY A O 1
#